Protein AF-A0A4R2TQC3-F1 (afdb_monomer_lite)

Radius of gyration: 22.36 Å; chains: 1; bounding box: 52×62×58 Å

Sequence (239 aa):
MKALDNHWSGFLLVSMWSDIYKSTFVGLLVIAYRNTHYKIRLHNNPMDVSLSGECADEIFGGYPWFQNEEYLMSYTFPWSQSTVERQSILSTQFNNIPILDYVTEKYEQTLREVPKLEGESFKQHRRREMFYLNMKWFMITLLNRKDRMSMANSLEVRVPFADHELVEYAWNIPWEMKYFNGQEKGIVRKALKDILPEEIIKRKKSPCPKTYNPIYTEGVQRWMREVLADKTSPIFRKG

InterPro domains:
  IPR001962 Asparagine synthase [PF00733] (44-234)
  IPR001962 Asparagine synthase [cd01991] (49-207)
  IPR014729 Rossmann-like alpha/beta/alpha sandwich fold [G3DSA:3.40.50.620] (22-236)
  IPR051786 Asparagine Synthetase/Amidase [PTHR43284] (39-236)

Secondary structure (DSSP, 8-state):
--------SSSHHHHTTTTS--S--TTHHHHS-------B--TT--SEEEE--TTHHHHHT-SGGGT-HHHHTSSS-TT---HHHHHHTS-GGGTTS-HHHHHHHHHHHHHHTSPPPTT--HHHHHHHHHHHHIIIIIIHHHHHHHHHHHHTTTEEEE-GGG-HHHHHHHHTS-HHHHTGGG-TTHHHHHHTTTTS-HHHHHPPP--S-----HHHHHHHHHHHHHHHH-TTSGGGS--

Organism: NCBI:txid1734049

pLDDT: mean 78.2, std 23.28, range [23.2, 98.0]

Foldseek 3Di:
DDDDDDDPDPPPVVVVPVPPDDDDDPPLQQQADDPPADQPPDPPDPFGEGEHNQLNCLLLVVDPLLPDPCNLPVLFLSVDPPQVVVLVPDDPVCVPPPSVVVRNVVLVVQLVPQDDDPPDDPSNSSSLSSSSCCVVPVSVVVVVVVVVVQVVVSHHYHYPSPDPVNSVVSSPDDSCCSCPPNAHNNVSLVVCVVPDDPCSSPDRYDPDDPPPPVVVVVVVVVVVVVLVVDCVRPVNDDD

Structure (mmCIF, N/CA/C/O backbone):
data_AF-A0A4R2TQC3-F1
#
_entry.id   AF-A0A4R2TQC3-F1
#
loop_
_atom_site.group_PDB
_atom_site.id
_atom_site.type_symbol
_atom_site.label_atom_id
_atom_site.label_alt_id
_atom_site.label_comp_id
_atom_site.label_asym_id
_atom_site.label_entity_id
_atom_site.label_seq_id
_atom_site.pdbx_PDB_ins_code
_atom_site.Cartn_x
_atom_site.Cartn_y
_atom_site.Cartn_z
_atom_site.occupancy
_atom_site.B_iso_or_equiv
_atom_site.auth_seq_id
_atom_site.auth_comp_id
_atom_site.auth_asym_id
_atom_site.auth_atom_id
_atom_site.pdbx_PDB_model_num
ATOM 1 N N . MET A 1 1 ? 8.821 -42.925 -40.784 1.00 31.31 1 MET A N 1
ATOM 2 C CA . MET A 1 1 ? 9.212 -43.406 -39.439 1.00 31.31 1 MET A CA 1
ATOM 3 C C . MET A 1 1 ? 9.211 -42.189 -38.520 1.00 31.31 1 MET A C 1
ATOM 5 O O . MET A 1 1 ? 9.732 -41.165 -38.931 1.00 31.31 1 MET A O 1
ATOM 9 N N . LYS A 1 2 ? 8.449 -42.252 -37.424 1.00 26.39 2 LYS A N 1
ATOM 10 C CA . LYS A 1 2 ? 7.763 -41.130 -36.747 1.00 26.39 2 LYS A CA 1
ATOM 11 C C . LYS A 1 2 ? 8.668 -40.025 -36.173 1.00 26.39 2 LYS A C 1
ATOM 13 O O . LYS A 1 2 ? 9.648 -40.325 -35.503 1.00 26.39 2 LYS A O 1
ATOM 18 N N . ALA A 1 3 ? 8.221 -38.779 -36.356 1.00 23.20 3 ALA A N 1
ATOM 19 C CA . ALA A 1 3 ? 8.524 -37.626 -35.514 1.00 23.20 3 ALA A CA 1
ATOM 20 C C . ALA A 1 3 ? 7.670 -37.678 -34.230 1.00 23.20 3 ALA A C 1
ATOM 22 O O . ALA A 1 3 ? 6.507 -38.089 -34.274 1.00 23.20 3 ALA A O 1
ATOM 23 N N . LEU A 1 4 ? 8.261 -37.292 -33.100 1.00 27.84 4 LEU A N 1
ATOM 24 C CA . LEU A 1 4 ? 7.607 -37.091 -31.808 1.00 27.84 4 LEU A CA 1
ATOM 25 C C . LEU A 1 4 ? 7.630 -35.588 -31.520 1.00 27.84 4 LEU A C 1
ATOM 27 O O . LEU A 1 4 ? 8.696 -35.042 -31.248 1.00 27.84 4 LEU A O 1
ATOM 31 N N . ASP A 1 5 ? 6.462 -34.950 -31.594 1.00 28.25 5 ASP A N 1
ATOM 32 C CA . ASP A 1 5 ? 6.266 -33.554 -31.208 1.00 28.25 5 ASP A CA 1
ATOM 33 C C . ASP A 1 5 ? 5.782 -33.440 -29.759 1.00 28.25 5 ASP A C 1
ATOM 35 O O . ASP A 1 5 ? 4.890 -34.154 -29.291 1.00 28.25 5 ASP A O 1
ATOM 39 N N . ASN A 1 6 ? 6.420 -32.504 -29.060 1.00 32.38 6 ASN A N 1
ATOM 40 C CA . ASN A 1 6 ? 6.237 -32.149 -27.663 1.00 32.38 6 ASN A CA 1
ATOM 41 C C . ASN A 1 6 ? 4.987 -31.279 -27.466 1.00 32.38 6 ASN A C 1
ATOM 43 O O . ASN A 1 6 ? 5.007 -30.092 -27.774 1.00 32.38 6 ASN A O 1
ATOM 47 N N . HIS A 1 7 ? 3.937 -31.834 -26.860 1.00 26.95 7 HIS A N 1
ATOM 48 C CA . HIS A 1 7 ? 2.779 -31.071 -26.371 1.00 26.95 7 HIS A CA 1
ATOM 49 C C . HIS A 1 7 ? 2.220 -31.648 -25.059 1.00 26.95 7 HIS A C 1
ATOM 51 O O . HIS A 1 7 ? 1.038 -31.938 -24.959 1.00 26.95 7 HIS A O 1
ATOM 57 N N . TRP A 1 8 ? 3.050 -31.822 -24.024 1.00 27.53 8 TRP A N 1
ATOM 58 C CA . TRP A 1 8 ? 2.564 -32.242 -22.699 1.00 27.53 8 TRP A CA 1
ATOM 59 C C . TRP A 1 8 ? 3.401 -31.636 -21.564 1.00 27.53 8 TRP A C 1
ATOM 61 O O . TRP A 1 8 ? 4.309 -32.270 -21.042 1.00 27.53 8 TRP A O 1
ATOM 71 N N . SER A 1 9 ? 3.093 -30.398 -21.165 1.00 27.45 9 SER A N 1
ATOM 72 C CA . SER A 1 9 ? 3.536 -29.857 -19.860 1.00 27.45 9 SER A CA 1
ATOM 73 C C . SER A 1 9 ? 2.687 -28.700 -19.303 1.00 27.45 9 SER A C 1
ATOM 75 O O . SER A 1 9 ? 2.806 -28.387 -18.123 1.00 27.45 9 SER A O 1
ATOM 77 N N . GLY A 1 10 ? 1.771 -28.104 -20.081 1.00 27.84 10 GLY A N 1
ATOM 78 C CA . GLY A 1 10 ? 0.916 -26.998 -19.609 1.00 27.84 10 GLY A CA 1
ATOM 79 C C . GLY A 1 10 ? -0.432 -27.397 -18.987 1.00 27.8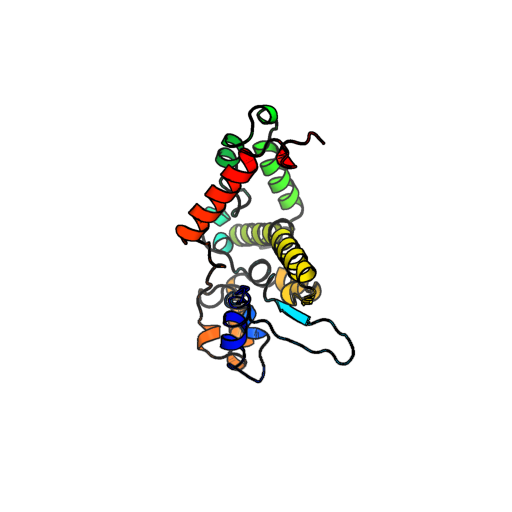4 10 GLY A C 1
ATOM 80 O O . GLY A 1 10 ? -0.999 -26.630 -18.217 1.00 27.84 10 GLY A O 1
ATOM 81 N N . PHE A 1 11 ? -0.957 -28.589 -19.289 1.00 25.78 11 PHE A N 1
ATOM 82 C CA . PHE A 1 11 ? -2.342 -28.953 -18.938 1.00 25.78 11 PHE A CA 1
ATOM 83 C C . PHE A 1 11 ? -2.497 -29.635 -17.564 1.00 25.78 11 PHE A C 1
ATOM 85 O O . PHE A 1 11 ? -3.548 -29.530 -16.938 1.00 25.78 11 PHE A O 1
ATOM 92 N N . LEU A 1 12 ? -1.440 -30.276 -17.051 1.00 23.86 12 LEU A N 1
ATOM 93 C CA . LEU A 1 12 ? -1.479 -31.052 -15.799 1.00 23.86 12 LEU A CA 1
ATOM 94 C C . LEU A 1 12 ? -1.463 -30.192 -14.521 1.00 23.86 12 LEU A C 1
ATOM 96 O O . LEU A 1 12 ? -1.932 -30.634 -13.477 1.00 23.86 12 LEU A O 1
ATOM 100 N N . LEU A 1 13 ? -0.984 -28.947 -14.597 1.00 27.27 13 LEU A N 1
ATOM 101 C CA . LEU A 1 13 ? -0.987 -28.015 -13.459 1.00 27.27 13 LEU A CA 1
ATOM 102 C C . LEU A 1 13 ? -2.335 -27.303 -13.267 1.00 27.27 13 LEU A C 1
ATOM 104 O O . LEU A 1 13 ? -2.636 -26.870 -12.157 1.00 27.27 13 LEU A O 1
ATOM 108 N N . VAL A 1 14 ? -3.158 -27.219 -14.317 1.00 27.80 14 VAL A N 1
ATOM 109 C CA . VAL A 1 14 ? -4.479 -26.570 -14.277 1.00 27.80 14 VAL A CA 1
ATOM 110 C C . VAL A 1 14 ? -5.572 -27.557 -13.851 1.00 27.80 14 VAL A C 1
ATOM 112 O O . VAL A 1 14 ? -6.489 -27.176 -13.127 1.00 27.80 14 VAL A O 1
ATOM 115 N N . SER A 1 15 ? -5.458 -28.841 -14.212 1.00 24.14 15 SER A N 1
ATOM 116 C CA . SER A 1 15 ? -6.456 -29.859 -13.851 1.00 24.14 15 SER A CA 1
ATOM 117 C C . SER A 1 15 ? -6.377 -30.316 -12.390 1.00 24.14 15 SER A C 1
ATOM 119 O O . SER A 1 15 ? -7.408 -30.630 -11.807 1.00 24.14 15 SER A O 1
ATOM 121 N N . MET A 1 16 ? -5.198 -30.287 -11.754 1.00 23.45 16 MET A N 1
ATOM 122 C CA . MET A 1 16 ? -5.037 -30.700 -10.346 1.00 23.45 16 MET A CA 1
ATOM 123 C C . MET A 1 16 ? -5.692 -29.757 -9.320 1.00 23.45 16 MET A C 1
ATOM 125 O O . MET A 1 16 ? -5.776 -30.099 -8.144 1.00 23.45 16 MET A O 1
ATOM 129 N N . TRP A 1 17 ? -6.159 -28.580 -9.743 1.00 26.47 17 TRP A N 1
ATOM 130 C CA . TRP A 1 17 ? -6.762 -27.574 -8.861 1.00 26.47 17 TRP A CA 1
ATOM 131 C C . TRP A 1 17 ? -8.282 -27.430 -9.024 1.00 26.47 17 TRP A C 1
ATOM 133 O O . TRP A 1 17 ? -8.903 -26.697 -8.259 1.00 26.47 17 TRP A O 1
ATOM 143 N N . SER A 1 18 ? -8.885 -28.133 -9.990 1.00 25.28 18 SER A N 1
ATOM 144 C CA . SER A 1 18 ? -10.314 -28.027 -10.323 1.00 25.28 18 SER A CA 1
ATOM 145 C C . SER A 1 18 ? -11.242 -28.798 -9.372 1.00 25.28 18 SER A C 1
ATOM 147 O O . SER A 1 18 ? -12.439 -28.519 -9.345 1.00 25.28 18 SER A O 1
ATOM 149 N N . ASP A 1 19 ? -10.721 -29.741 -8.583 1.00 23.52 19 ASP A N 1
ATOM 150 C CA . ASP A 1 19 ? -11.551 -30.665 -7.788 1.00 23.52 19 ASP A CA 1
ATOM 151 C C . ASP A 1 19 ? -11.797 -30.210 -6.340 1.00 23.52 19 ASP A C 1
ATOM 153 O O . ASP A 1 19 ? -12.357 -30.943 -5.525 1.00 23.52 19 ASP A O 1
ATOM 157 N N . ILE A 1 20 ? -11.412 -28.980 -5.998 1.00 29.91 20 ILE A N 1
ATOM 158 C CA . ILE A 1 20 ? -11.430 -28.487 -4.621 1.00 29.91 20 ILE A CA 1
ATOM 159 C C . ILE A 1 20 ? -12.348 -27.249 -4.520 1.00 29.91 20 ILE A C 1
ATOM 161 O O . ILE A 1 20 ? -11.934 -26.116 -4.741 1.00 29.91 20 ILE A O 1
ATOM 165 N N . TYR A 1 21 ? -13.598 -27.529 -4.131 1.00 30.11 21 TYR A N 1
ATOM 166 C CA . TYR A 1 21 ? -14.665 -26.646 -3.616 1.00 30.11 21 TYR A CA 1
ATOM 167 C C . TYR A 1 21 ? -15.652 -25.980 -4.592 1.00 30.11 21 TYR A C 1
ATOM 169 O O . TYR A 1 21 ? -15.431 -24.925 -5.182 1.00 30.11 21 TYR A O 1
ATOM 177 N N . LYS A 1 22 ? -16.854 -26.575 -4.610 1.00 27.22 22 LYS A N 1
ATOM 178 C CA . LYS A 1 22 ? -18.132 -25.912 -4.890 1.00 27.22 22 LYS A CA 1
ATOM 179 C C . LYS A 1 22 ? -18.561 -25.081 -3.666 1.00 27.22 22 LYS A C 1
ATOM 181 O O . LYS A 1 22 ? -18.444 -25.547 -2.537 1.00 27.22 22 LYS A O 1
ATOM 186 N N . SER A 1 23 ? -19.183 -23.934 -3.940 1.00 28.98 23 SER A N 1
ATOM 187 C CA . SER A 1 23 ? -19.950 -23.053 -3.037 1.00 28.98 23 SER A CA 1
ATOM 188 C C . SER A 1 23 ? -19.183 -22.049 -2.154 1.00 28.98 23 SER A C 1
ATOM 190 O O . SER A 1 23 ? -18.420 -22.414 -1.269 1.00 28.98 23 SER A O 1
ATOM 192 N N . THR A 1 24 ? -19.530 -20.775 -2.397 1.00 31.30 24 THR A N 1
ATOM 193 C CA . THR A 1 24 ? -19.415 -19.591 -1.525 1.00 31.30 24 THR A CA 1
ATOM 194 C C . THR A 1 24 ? -17.987 -19.087 -1.237 1.00 31.30 24 THR A C 1
ATOM 196 O O . THR A 1 24 ? -17.063 -19.870 -1.095 1.00 31.30 24 THR A O 1
ATOM 199 N N . PHE A 1 25 ? -17.835 -17.757 -1.118 1.00 36.44 25 PHE A N 1
ATOM 200 C CA . PHE A 1 25 ? -16.765 -17.011 -0.415 1.00 36.44 25 PHE A CA 1
ATOM 201 C C . PHE A 1 25 ? -15.844 -16.054 -1.191 1.00 36.44 25 PHE A C 1
ATOM 203 O O . PHE A 1 25 ? -14.684 -16.333 -1.487 1.00 36.44 25 PHE A O 1
ATOM 210 N N . VAL A 1 26 ? -16.312 -14.802 -1.264 1.00 34.81 26 VAL A N 1
ATOM 211 C CA . VAL A 1 26 ? -15.513 -13.572 -1.455 1.00 34.81 26 VAL A CA 1
ATOM 212 C C . VAL A 1 26 ? -14.447 -13.390 -0.354 1.00 34.81 26 VAL A C 1
ATOM 214 O O . VAL A 1 26 ? -13.427 -12.738 -0.560 1.00 34.81 26 VAL A O 1
ATOM 217 N N . GLY A 1 27 ? -14.632 -14.002 0.820 1.00 32.16 27 GLY A N 1
ATOM 218 C CA . GLY A 1 27 ? -13.800 -13.736 1.991 1.00 32.16 27 GLY A CA 1
ATOM 219 C C . GLY A 1 27 ? -12.387 -14.354 1.987 1.00 32.16 27 GLY A C 1
ATOM 220 O O . GLY A 1 27 ? -11.511 -13.860 2.698 1.00 32.16 27 GLY A O 1
ATOM 221 N N . LEU A 1 28 ? -12.114 -15.374 1.159 1.00 37.56 28 LEU A N 1
ATOM 222 C CA . LEU A 1 28 ? -10.799 -16.039 1.129 1.00 37.56 28 LEU A CA 1
ATOM 223 C C . LEU A 1 28 ? -9.673 -15.109 0.643 1.00 37.56 28 LEU A C 1
ATOM 225 O O . LEU A 1 28 ? -8.528 -15.223 1.076 1.00 37.56 28 LEU A O 1
ATOM 229 N N . LEU A 1 29 ? -10.009 -14.161 -0.235 1.00 44.75 29 LEU A N 1
ATOM 230 C CA . LEU A 1 29 ? -9.040 -13.260 -0.857 1.00 44.75 29 LEU A CA 1
ATOM 231 C C . LEU A 1 29 ? -8.566 -12.121 0.042 1.00 44.75 29 LEU A C 1
ATOM 233 O O . LEU A 1 29 ? -7.505 -11.547 -0.188 1.00 44.75 29 LEU A O 1
ATOM 237 N N . VAL A 1 30 ? -9.352 -11.795 1.060 1.00 46.25 30 VAL A N 1
ATOM 238 C CA . VAL A 1 30 ? -9.193 -10.573 1.850 1.00 46.25 30 VAL A CA 1
ATOM 239 C C . VAL A 1 30 ? -8.111 -10.723 2.907 1.00 46.25 30 VAL A C 1
ATOM 241 O O . VAL A 1 30 ? -7.418 -9.770 3.263 1.00 46.25 30 VAL A O 1
ATOM 244 N N . ILE A 1 31 ? -7.959 -11.936 3.432 1.00 48.34 31 ILE A N 1
ATOM 245 C CA . ILE A 1 31 ? -7.228 -12.159 4.676 1.00 48.34 31 ILE A CA 1
ATOM 246 C C . ILE A 1 31 ? -5.792 -12.600 4.402 1.00 48.34 31 ILE A C 1
ATOM 248 O O . ILE A 1 31 ? -4.867 -12.159 5.088 1.00 48.34 31 ILE A O 1
ATOM 252 N N . ALA A 1 32 ? -5.562 -13.356 3.331 1.00 44.09 32 ALA A N 1
ATOM 253 C CA . ALA A 1 32 ? -4.228 -13.782 2.960 1.00 44.09 32 ALA A CA 1
ATOM 254 C C . ALA A 1 32 ? -4.169 -14.129 1.474 1.00 44.09 32 ALA A C 1
ATOM 256 O O . ALA A 1 32 ? -4.806 -15.088 1.056 1.00 44.09 32 ALA A O 1
ATOM 257 N N . TYR A 1 33 ? -3.368 -13.378 0.714 1.00 41.56 33 TYR A N 1
ATOM 258 C CA . TYR A 1 33 ? -3.058 -13.611 -0.697 1.00 41.56 33 TYR A CA 1
ATOM 259 C C . TYR A 1 33 ? -2.940 -15.111 -1.029 1.00 41.56 33 TYR A C 1
ATOM 261 O O . TYR A 1 33 ? -1.904 -15.745 -0.826 1.00 41.56 33 TYR A O 1
ATOM 269 N N . ARG A 1 34 ? -4.019 -15.681 -1.559 1.00 39.50 34 ARG A N 1
ATOM 270 C CA . ARG A 1 34 ? -4.013 -16.864 -2.410 1.00 39.50 34 ARG A CA 1
ATOM 271 C C . ARG A 1 34 ? -4.915 -16.489 -3.575 1.00 39.50 34 ARG A C 1
ATOM 273 O O . ARG A 1 34 ? -6.082 -16.166 -3.356 1.00 39.50 34 ARG A O 1
ATOM 280 N N . ASN A 1 35 ? -4.353 -16.475 -4.783 1.00 35.84 35 ASN A N 1
ATOM 281 C CA . ASN A 1 35 ? -5.100 -16.241 -6.017 1.00 35.84 35 ASN A CA 1
ATOM 282 C C . ASN A 1 35 ? -6.090 -17.392 -6.210 1.00 35.84 35 ASN A C 1
ATOM 284 O O . ASN A 1 35 ? -5.792 -18.383 -6.873 1.00 35.84 35 ASN A O 1
ATOM 288 N N . THR A 1 36 ? -7.24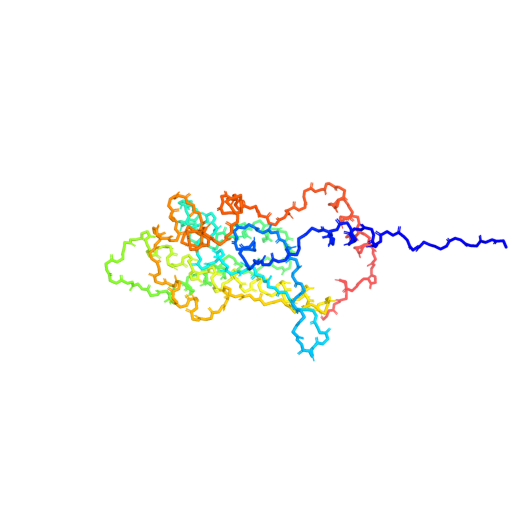9 -17.279 -5.577 1.00 36.44 36 THR A N 1
ATOM 289 C CA . THR A 1 36 ? -8.374 -18.174 -5.810 1.00 36.44 36 THR A CA 1
ATOM 290 C C . THR A 1 36 ? -9.109 -17.563 -6.988 1.00 36.44 36 THR A C 1
ATOM 292 O O . THR A 1 36 ? -9.722 -16.507 -6.859 1.00 36.44 36 THR A O 1
ATOM 295 N N . HIS A 1 37 ? -8.929 -18.152 -8.166 1.00 38.91 37 HIS A N 1
ATOM 296 C CA . HIS A 1 37 ? -9.638 -17.718 -9.359 1.00 38.91 37 HIS A CA 1
ATOM 297 C C . HIS A 1 37 ? -11.071 -18.216 -9.224 1.00 38.91 37 HIS A C 1
ATOM 299 O O . HIS A 1 37 ? -11.314 -19.422 -9.254 1.00 38.91 37 HIS A O 1
ATOM 305 N N . TYR A 1 38 ? -12.013 -17.300 -9.045 1.00 38.66 38 TYR A N 1
ATOM 306 C CA . TYR A 1 38 ? -13.425 -17.636 -9.135 1.00 38.66 38 TYR A CA 1
ATOM 307 C C . TYR A 1 38 ? -13.865 -17.375 -10.567 1.00 38.66 38 TYR A C 1
ATOM 309 O O . TYR A 1 38 ? -13.697 -16.266 -11.058 1.00 38.66 38 TYR A O 1
ATOM 317 N N . LYS A 1 39 ? -14.430 -18.382 -11.238 1.00 39.72 39 LYS A N 1
ATOM 318 C CA . LYS A 1 39 ? -15.191 -18.157 -12.469 1.00 39.72 39 LYS A CA 1
ATOM 319 C C . LYS A 1 39 ? -16.607 -17.767 -12.084 1.00 39.72 39 LYS A C 1
ATOM 321 O O . LYS A 1 39 ? -17.449 -18.634 -11.854 1.00 39.72 39 LYS A O 1
ATOM 326 N N . ILE A 1 40 ? -16.882 -16.471 -12.007 1.00 42.50 40 ILE A N 1
ATOM 327 C CA . ILE A 1 40 ? -18.261 -15.993 -12.001 1.00 42.50 40 ILE A CA 1
ATOM 328 C C . ILE A 1 40 ? -18.674 -15.880 -13.469 1.00 42.50 40 ILE A C 1
ATOM 330 O O . ILE A 1 40 ? -18.303 -14.935 -14.159 1.00 42.50 40 ILE A O 1
ATOM 334 N N . ARG A 1 41 ? -19.424 -16.870 -13.966 1.00 41.03 41 ARG A N 1
ATOM 335 C CA . ARG A 1 41 ? -20.112 -16.750 -15.257 1.00 41.03 41 ARG A CA 1
ATOM 336 C C . ARG A 1 41 ? -21.326 -15.851 -15.046 1.00 41.03 41 ARG A C 1
ATOM 338 O O . ARG A 1 41 ? -22.377 -16.318 -14.615 1.00 41.03 41 ARG A O 1
ATOM 345 N N . LEU A 1 42 ? -21.174 -14.557 -15.310 1.00 41.28 42 LEU A N 1
ATOM 346 C CA . LEU A 1 42 ? -22.329 -13.680 -15.464 1.00 41.28 42 LEU A CA 1
ATOM 347 C C . LEU A 1 42 ? -23.056 -14.110 -16.742 1.00 41.28 42 LEU A C 1
ATOM 349 O O . LEU A 1 42 ? -22.447 -14.222 -17.808 1.00 41.28 42 LEU A O 1
ATOM 353 N N . HIS A 1 43 ? -24.340 -14.441 -16.609 1.00 41.12 43 HIS A N 1
ATOM 354 C CA . HIS A 1 43 ? -25.169 -14.924 -17.708 1.00 41.12 43 HIS A CA 1
ATOM 355 C C . HIS A 1 43 ? -25.073 -13.926 -18.879 1.00 41.12 43 HIS A C 1
ATOM 357 O O . HIS A 1 43 ? -25.468 -12.773 -18.733 1.00 41.12 43 HIS A O 1
ATOM 363 N N . ASN A 1 44 ? -24.536 -14.388 -20.017 1.00 43.06 44 ASN A N 1
ATOM 364 C CA . ASN A 1 44 ? -24.438 -13.704 -21.320 1.00 43.06 44 ASN A CA 1
ATOM 365 C C . ASN A 1 44 ? -23.168 -12.886 -21.654 1.00 43.06 44 ASN A C 1
ATOM 367 O O . ASN A 1 44 ? -23.188 -12.196 -22.670 1.00 43.06 44 ASN A O 1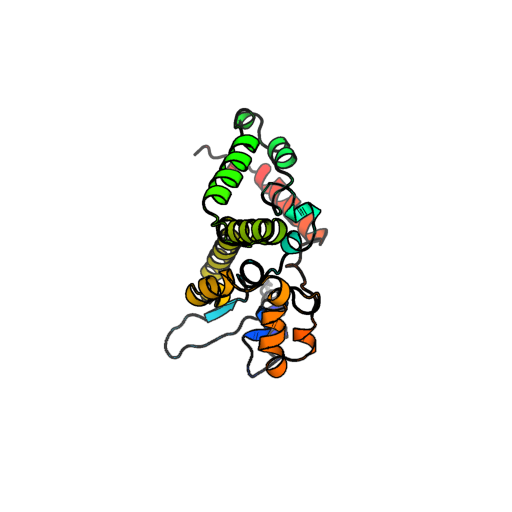
ATOM 371 N N . ASN A 1 45 ? -22.051 -12.998 -20.920 1.00 47.06 45 ASN A N 1
ATOM 372 C CA . ASN A 1 45 ? -20.774 -12.391 -21.348 1.00 47.06 45 ASN A CA 1
ATOM 373 C C . ASN A 1 45 ? -19.652 -13.452 -21.458 1.00 47.06 45 ASN A C 1
ATOM 375 O O . ASN A 1 45 ? -19.442 -14.190 -20.495 1.00 47.06 45 ASN A O 1
ATOM 379 N N . PRO A 1 46 ? -18.936 -13.591 -22.596 1.00 54.81 46 PRO A N 1
ATOM 380 C CA . PRO A 1 46 ? -17.925 -14.641 -22.786 1.00 54.81 46 PRO A CA 1
ATOM 381 C C . PRO A 1 46 ? -16.623 -14.465 -21.980 1.00 54.81 46 PRO A C 1
ATOM 383 O O . PRO A 1 46 ? -15.751 -15.326 -22.084 1.00 54.81 46 PRO A O 1
ATOM 386 N N . MET A 1 47 ? -16.467 -13.397 -21.190 1.00 59.12 47 MET A N 1
ATOM 387 C CA . MET A 1 47 ? -15.290 -13.201 -20.334 1.00 59.12 47 MET A CA 1
ATOM 388 C C . MET A 1 47 ? -15.439 -13.883 -18.971 1.00 59.12 47 MET A C 1
ATOM 390 O O . MET A 1 47 ? -16.468 -13.759 -18.304 1.00 59.12 47 MET A O 1
ATOM 394 N N . ASP A 1 48 ? -14.377 -14.559 -18.530 1.00 71.56 48 ASP A N 1
ATOM 395 C CA . ASP A 1 48 ? -14.265 -15.028 -17.153 1.00 71.56 48 ASP A CA 1
ATOM 396 C C . ASP A 1 48 ? -14.044 -13.814 -16.229 1.00 71.56 48 ASP A C 1
ATOM 398 O O . ASP A 1 48 ? -13.100 -13.042 -16.416 1.00 71.56 48 ASP A O 1
ATOM 402 N N . VAL A 1 49 ? -14.910 -13.649 -15.223 1.00 79.12 49 VAL A N 1
ATOM 403 C CA . VAL A 1 49 ? -14.796 -12.592 -14.204 1.00 79.12 49 VAL A CA 1
ATOM 404 C C . VAL A 1 49 ? -14.377 -13.206 -12.872 1.00 79.12 49 VAL A C 1
ATOM 406 O O . VAL A 1 49 ? -15.033 -14.131 -12.388 1.00 79.12 49 VAL A O 1
ATOM 409 N N . SER A 1 50 ? -13.327 -12.656 -12.257 1.00 80.94 50 SER A N 1
ATOM 410 C CA . SER A 1 50 ? -12.831 -13.021 -10.925 1.00 80.94 50 SER A CA 1
ATOM 411 C C . SER A 1 50 ? -12.828 -11.820 -9.976 1.00 80.94 50 SER A C 1
ATOM 413 O O . SER A 1 50 ? -12.692 -10.668 -10.388 1.00 80.94 50 SER A O 1
ATOM 415 N N . LEU A 1 51 ? -12.938 -12.087 -8.675 1.00 81.44 51 LEU A N 1
ATOM 416 C CA . LEU A 1 51 ? -12.794 -11.080 -7.621 1.00 81.44 51 LEU A CA 1
ATOM 417 C C . LEU A 1 51 ? -11.383 -11.138 -7.027 1.00 81.44 51 LEU A C 1
ATOM 419 O O . LEU A 1 51 ? -10.852 -12.226 -6.820 1.00 81.44 51 LEU A O 1
ATOM 423 N N . SER A 1 52 ? -10.797 -9.969 -6.758 1.00 81.94 52 SER A N 1
ATOM 424 C CA . SER A 1 52 ? -9.509 -9.766 -6.091 1.00 81.94 52 SER A CA 1
ATOM 425 C C . SER A 1 52 ? -9.687 -9.068 -4.733 1.00 81.94 52 SER A C 1
ATOM 427 O O . SER A 1 52 ? -10.489 -8.147 -4.607 1.00 81.94 52 SER A O 1
ATOM 429 N N . GLY A 1 53 ? -8.923 -9.489 -3.723 1.00 81.12 53 GLY A N 1
ATOM 430 C CA . GLY A 1 53 ? -8.849 -8.874 -2.392 1.00 81.12 53 GLY A CA 1
ATOM 431 C C . GLY A 1 53 ? -7.782 -7.784 -2.288 1.00 81.12 53 GLY A C 1
ATOM 432 O O . GLY A 1 53 ? -7.492 -7.322 -1.187 1.00 81.12 53 GLY A O 1
ATOM 433 N N . GLU A 1 54 ? -7.172 -7.397 -3.413 1.00 85.00 54 GLU A N 1
ATOM 434 C CA . GLU A 1 54 ? -6.331 -6.198 -3.496 1.00 85.00 54 GLU A CA 1
ATOM 435 C C . GLU A 1 54 ? -7.078 -4.963 -2.985 1.00 85.00 54 GLU A C 1
ATOM 437 O O . GLU A 1 54 ? -8.306 -4.940 -2.995 1.00 85.00 54 GLU A O 1
ATOM 442 N N . CYS A 1 55 ? -6.332 -3.946 -2.547 1.00 90.62 55 CYS A N 1
ATOM 443 C CA . CYS A 1 55 ? -6.821 -2.725 -1.894 1.00 90.62 55 CYS A CA 1
ATOM 444 C C . CYS A 1 55 ? -7.231 -2.906 -0.421 1.00 90.62 55 CYS A C 1
ATOM 446 O O . CYS A 1 55 ? -7.267 -1.925 0.322 1.00 90.62 55 CYS A O 1
ATOM 448 N N . ALA A 1 56 ? -7.471 -4.138 0.051 1.00 90.94 56 ALA A N 1
ATOM 449 C CA . ALA A 1 56 ? -7.831 -4.379 1.450 1.00 90.94 56 ALA A CA 1
ATOM 450 C C . ALA A 1 56 ? -6.705 -4.000 2.425 1.00 90.94 56 ALA A C 1
ATOM 452 O O . ALA A 1 56 ? -6.960 -3.432 3.486 1.00 90.94 56 ALA A O 1
ATOM 453 N N . ASP A 1 57 ? -5.452 -4.312 2.087 1.00 90.69 57 ASP A N 1
ATOM 454 C CA . ASP A 1 57 ? -4.316 -3.998 2.955 1.00 90.69 57 ASP A CA 1
ATOM 455 C C . ASP A 1 57 ? -4.063 -2.481 3.022 1.00 90.69 57 ASP A C 1
ATOM 457 O O . ASP A 1 57 ? -3.661 -1.962 4.064 1.00 90.69 57 ASP A O 1
ATOM 461 N N . GLU A 1 58 ? -4.330 -1.774 1.929 1.00 92.94 58 GLU A N 1
ATOM 462 C CA . GLU A 1 58 ? -4.140 -0.338 1.771 1.00 92.94 58 GLU A CA 1
ATOM 463 C C . GLU A 1 58 ? -5.129 0.451 2.623 1.00 92.94 58 GLU A C 1
ATOM 465 O O . GLU A 1 58 ? -4.712 1.410 3.262 1.00 92.94 58 GLU A O 1
ATOM 470 N N . ILE A 1 59 ? -6.404 0.044 2.685 1.00 94.94 59 ILE A N 1
ATOM 471 C CA . ILE A 1 59 ? -7.446 0.806 3.400 1.00 94.94 59 ILE A CA 1
ATOM 472 C C . ILE A 1 59 ? -7.700 0.312 4.834 1.00 94.94 59 ILE A C 1
ATOM 474 O O . ILE A 1 59 ? -8.099 1.100 5.699 1.00 94.94 59 ILE A O 1
ATOM 478 N N . PHE A 1 60 ? -7.398 -0.962 5.129 1.00 94.88 60 PHE A N 1
ATOM 479 C CA . PHE A 1 60 ? -7.584 -1.578 6.454 1.00 94.88 60 PHE A CA 1
ATOM 480 C C . PHE A 1 60 ? -6.283 -1.868 7.221 1.00 94.88 60 PHE A C 1
ATOM 482 O O . PHE A 1 60 ? -6.324 -2.490 8.282 1.00 94.88 60 PHE A O 1
ATOM 489 N N . GLY A 1 61 ? -5.129 -1.397 6.747 1.00 92.50 61 GLY A N 1
ATOM 490 C CA . GLY A 1 61 ? -3.896 -1.401 7.541 1.00 92.50 61 GLY A CA 1
ATOM 491 C C . GLY A 1 61 ? -3.175 -2.750 7.563 1.00 92.50 61 GLY A C 1
ATOM 492 O O . GLY A 1 61 ? -2.739 -3.216 8.613 1.00 92.50 61 GLY A O 1
ATOM 493 N N . GLY A 1 62 ? -3.066 -3.395 6.403 1.00 90.38 62 GLY A N 1
ATOM 494 C CA . GLY A 1 62 ? -2.502 -4.734 6.225 1.00 90.38 62 GLY A CA 1
ATOM 495 C C . GLY A 1 62 ? -0.976 -4.811 6.129 1.00 90.38 62 GLY A C 1
ATOM 496 O O . GLY A 1 62 ? -0.429 -5.904 5.960 1.00 90.38 62 GLY A O 1
ATOM 497 N N . TYR A 1 63 ? -0.268 -3.683 6.158 1.00 90.44 63 TYR A N 1
ATOM 498 C CA . TYR A 1 63 ? 1.182 -3.627 5.956 1.00 90.44 63 TYR A CA 1
ATOM 499 C C . TYR A 1 63 ? 1.969 -3.314 7.238 1.00 90.44 63 TYR A C 1
ATOM 501 O O . TYR A 1 63 ? 1.459 -2.614 8.115 1.00 90.44 63 TYR A O 1
ATOM 509 N N . PRO A 1 64 ? 3.239 -3.763 7.334 1.00 90.25 64 PRO A N 1
ATOM 510 C CA . PRO A 1 64 ? 4.072 -3.519 8.513 1.00 90.25 64 PRO A CA 1
ATOM 511 C C . PRO A 1 64 ? 4.238 -2.036 8.857 1.00 90.25 64 PRO A C 1
ATOM 513 O O . PRO A 1 64 ? 4.311 -1.695 10.033 1.00 90.25 64 PRO A O 1
ATOM 516 N N . TRP A 1 65 ? 4.239 -1.148 7.858 1.00 92.88 65 TRP A N 1
ATOM 517 C CA . TRP A 1 65 ? 4.450 0.291 8.045 1.00 92.88 65 TRP A CA 1
ATOM 518 C C . TRP A 1 65 ? 3.322 1.041 8.761 1.00 92.88 65 TRP A C 1
ATOM 520 O O . TRP A 1 65 ? 3.483 2.211 9.089 1.00 92.88 65 TRP A O 1
ATOM 530 N N . PHE A 1 66 ? 2.197 0.386 9.055 1.00 92.62 66 PHE A N 1
ATOM 531 C CA . PHE A 1 66 ? 1.158 0.960 9.918 1.00 92.62 66 PHE A CA 1
ATOM 532 C C . PHE A 1 66 ? 1.375 0.676 11.417 1.00 92.62 66 PHE A C 1
ATOM 534 O O . PHE A 1 66 ? 0.792 1.347 12.277 1.00 92.62 66 PHE A O 1
ATOM 541 N N . GLN A 1 67 ? 2.193 -0.334 11.731 1.00 90.50 67 GLN A N 1
ATOM 542 C CA . GLN A 1 67 ? 2.395 -0.860 13.085 1.00 90.50 67 GLN A CA 1
ATOM 543 C C . GLN A 1 67 ? 3.818 -0.643 13.587 1.00 90.50 67 GLN A C 1
ATOM 545 O O . GLN A 1 67 ? 4.009 -0.208 14.720 1.00 90.50 67 GLN A O 1
ATOM 550 N N . ASN A 1 68 ? 4.802 -0.966 12.752 1.00 92.19 68 ASN A N 1
ATOM 551 C CA . ASN A 1 68 ? 6.209 -0.813 13.069 1.00 92.19 68 ASN A CA 1
ATOM 552 C C . ASN A 1 68 ? 6.564 0.682 13.081 1.00 92.19 68 ASN A C 1
ATOM 554 O O . ASN A 1 68 ? 6.316 1.409 12.117 1.00 92.19 68 ASN A O 1
ATOM 558 N N . GLU A 1 69 ? 7.118 1.121 14.207 1.00 92.94 69 GLU A N 1
ATOM 559 C CA . GLU A 1 69 ? 7.376 2.529 14.499 1.00 92.94 69 GLU A CA 1
ATOM 560 C C . GLU A 1 69 ? 8.482 3.121 13.623 1.00 92.94 69 GLU A C 1
ATOM 562 O O . GLU A 1 69 ? 8.353 4.258 13.183 1.00 92.94 69 GLU A O 1
ATOM 567 N N . GLU A 1 70 ? 9.503 2.335 13.283 1.00 93.38 70 GLU A N 1
ATOM 568 C CA . GLU A 1 70 ? 10.581 2.742 12.376 1.00 93.38 70 GLU A CA 1
ATOM 569 C C . GLU A 1 70 ? 10.028 3.088 10.988 1.00 93.38 70 GLU A C 1
ATOM 571 O O . GLU A 1 70 ? 10.291 4.164 10.457 1.00 93.38 70 GLU A O 1
ATOM 576 N N . TYR A 1 71 ? 9.178 2.224 10.425 1.00 93.81 71 TYR A N 1
ATOM 577 C CA . TYR A 1 71 ? 8.540 2.487 9.134 1.00 93.81 71 TYR A CA 1
ATOM 578 C C . TYR A 1 71 ? 7.526 3.635 9.188 1.00 93.81 71 TYR A C 1
ATOM 580 O O . TYR A 1 71 ? 7.430 4.420 8.248 1.00 93.81 71 TYR A O 1
ATOM 588 N N . LEU A 1 72 ? 6.757 3.752 10.273 1.00 94.38 72 LEU A N 1
ATOM 589 C CA . LEU A 1 72 ? 5.776 4.830 10.430 1.00 94.38 72 LEU A CA 1
ATOM 590 C C . LEU A 1 72 ? 6.452 6.214 10.508 1.00 94.38 72 LEU A C 1
ATOM 592 O O . LEU A 1 72 ? 5.895 7.219 10.045 1.00 94.38 72 LEU A O 1
ATOM 596 N N . MET A 1 73 ? 7.666 6.244 11.061 1.00 94.81 73 MET A N 1
ATOM 597 C CA . MET A 1 73 ? 8.483 7.439 11.263 1.00 94.81 73 MET A CA 1
ATOM 598 C C . MET A 1 73 ? 9.626 7.571 10.246 1.00 94.81 73 MET A C 1
ATOM 600 O O . MET A 1 73 ? 10.533 8.363 10.465 1.00 94.81 73 MET A O 1
ATOM 604 N N . SER A 1 74 ? 9.601 6.847 9.119 1.00 91.56 74 SER A N 1
ATOM 605 C CA . SER A 1 74 ? 10.712 6.881 8.153 1.00 91.56 74 SER A CA 1
ATOM 606 C C . SER A 1 74 ? 10.759 8.140 7.277 1.00 91.56 74 SER A C 1
ATOM 608 O O . SER A 1 74 ? 11.668 8.267 6.466 1.00 91.56 74 SER A O 1
ATOM 610 N N . TYR A 1 75 ? 9.761 9.030 7.378 1.00 92.31 75 TYR A N 1
ATOM 611 C CA . TYR A 1 75 ? 9.619 10.269 6.591 1.00 92.31 75 TYR A CA 1
ATOM 612 C C . TYR A 1 75 ? 9.913 10.116 5.085 1.00 92.31 75 TYR A C 1
ATOM 614 O O . TYR A 1 75 ? 10.500 10.980 4.445 1.00 92.31 75 TYR A O 1
ATOM 622 N N . THR A 1 76 ? 9.498 8.985 4.517 1.00 93.56 76 THR A N 1
ATOM 623 C CA . THR A 1 76 ? 9.647 8.644 3.100 1.00 93.56 76 THR A CA 1
ATOM 624 C C . THR A 1 76 ? 8.604 7.589 2.726 1.00 93.56 76 THR A C 1
ATOM 626 O O . THR A 1 76 ? 7.824 7.152 3.576 1.00 93.56 76 THR A O 1
ATOM 629 N N . PHE A 1 77 ? 8.589 7.134 1.475 1.00 94.69 77 PHE A N 1
ATOM 630 C CA . PHE A 1 77 ? 7.761 6.006 1.052 1.00 94.69 77 PHE A CA 1
ATOM 631 C C . PHE A 1 77 ? 8.291 4.695 1.663 1.00 94.69 77 PHE A C 1
ATOM 633 O O . PHE A 1 77 ? 9.358 4.221 1.258 1.00 94.69 77 PHE A O 1
ATOM 640 N N . PRO A 1 78 ? 7.572 4.044 2.598 1.00 91.56 78 PRO A N 1
ATOM 641 C CA . PRO A 1 78 ? 8.129 2.935 3.383 1.00 91.56 78 PRO A CA 1
ATOM 642 C C . PRO A 1 78 ? 8.387 1.665 2.561 1.00 91.56 78 PRO A C 1
ATOM 644 O O . PRO A 1 78 ? 9.203 0.832 2.944 1.00 91.56 78 PRO A O 1
ATOM 647 N N . TRP A 1 79 ? 7.737 1.507 1.405 1.00 89.25 79 TRP A N 1
ATOM 648 C CA . TRP A 1 79 ? 8.010 0.417 0.458 1.00 89.25 79 TRP A CA 1
ATOM 649 C C . TRP A 1 79 ? 9.199 0.702 -0.477 1.00 89.25 79 TRP A C 1
ATOM 651 O O . TRP A 1 79 ? 9.561 -0.152 -1.288 1.00 89.25 79 TRP A O 1
ATOM 661 N N . SER A 1 80 ? 9.812 1.888 -0.401 1.00 88.81 80 SER A N 1
ATOM 662 C CA . SER A 1 80 ? 10.892 2.316 -1.293 1.00 88.81 80 SER A CA 1
ATOM 663 C C . SER A 1 80 ? 11.999 3.085 -0.563 1.00 88.81 80 SER A C 1
ATOM 665 O O . SER A 1 80 ? 12.383 4.173 -0.978 1.00 88.81 80 SER A O 1
ATOM 667 N N . GLN A 1 81 ? 12.559 2.491 0.489 1.00 85.75 81 GLN A N 1
ATOM 668 C CA . GLN A 1 81 ? 13.624 3.127 1.278 1.00 85.75 81 GLN A CA 1
ATOM 669 C C . GLN A 1 81 ? 15.000 3.124 0.587 1.00 85.75 81 GLN A C 1
ATOM 671 O O . GLN A 1 81 ? 15.797 4.027 0.805 1.00 85.75 81 GLN A O 1
ATOM 676 N N . SER A 1 82 ? 15.269 2.159 -0.296 1.00 87.12 82 SER A N 1
ATOM 677 C CA . SER A 1 82 ? 16.575 1.998 -0.958 1.00 87.12 82 SER A CA 1
ATOM 678 C C . SER A 1 82 ? 16.742 2.868 -2.212 1.00 87.12 82 SER A C 1
ATOM 680 O O . SER A 1 82 ? 17.017 2.372 -3.306 1.00 87.12 82 SER A O 1
ATOM 682 N N . THR A 1 83 ? 16.435 4.162 -2.125 1.00 84.94 83 THR A N 1
ATOM 683 C CA . THR A 1 83 ? 16.511 5.070 -3.287 1.00 84.94 83 THR A CA 1
ATOM 684 C C . THR A 1 83 ? 17.960 5.311 -3.714 1.00 84.94 83 THR A C 1
ATOM 686 O O . THR A 1 83 ? 18.245 5.316 -4.910 1.00 84.94 83 THR A O 1
ATOM 689 N N . VAL A 1 84 ? 18.882 5.419 -2.754 1.00 85.12 84 VAL A N 1
ATOM 690 C CA . VAL A 1 84 ? 20.313 5.652 -3.008 1.00 85.12 84 VAL A CA 1
ATOM 691 C C . VAL A 1 84 ? 20.948 4.460 -3.727 1.00 85.12 84 VAL A C 1
ATOM 693 O O . VAL A 1 84 ? 21.630 4.627 -4.736 1.00 85.12 84 VAL A O 1
ATOM 696 N N . GLU A 1 85 ? 20.664 3.237 -3.281 1.00 87.12 85 GLU A N 1
ATOM 697 C CA . GLU A 1 85 ? 21.163 2.011 -3.912 1.00 87.12 85 GLU A CA 1
ATOM 698 C C . GLU A 1 85 ? 20.574 1.811 -5.310 1.00 87.12 85 GLU A C 1
ATOM 700 O O . GLU A 1 85 ? 21.233 1.279 -6.198 1.00 87.12 85 GLU A O 1
ATOM 705 N N . ARG A 1 86 ? 19.332 2.250 -5.545 1.00 86.81 86 ARG A N 1
ATOM 706 C CA . ARG A 1 86 ? 18.756 2.223 -6.896 1.00 86.81 86 ARG A CA 1
ATOM 707 C C . ARG A 1 86 ? 19.404 3.246 -7.815 1.00 86.81 86 ARG A C 1
ATOM 709 O O . ARG A 1 86 ? 19.528 2.967 -9.000 1.00 86.81 86 ARG A O 1
ATOM 716 N N . GLN A 1 87 ? 19.819 4.398 -7.298 1.00 85.69 87 GLN A N 1
ATOM 717 C CA . GLN A 1 87 ? 20.539 5.392 -8.087 1.00 85.69 87 GLN A CA 1
ATOM 718 C C . GLN A 1 87 ? 21.936 4.895 -8.478 1.00 85.69 87 GLN A C 1
ATOM 720 O O . GLN A 1 87 ? 22.360 5.130 -9.605 1.00 85.69 87 GLN A O 1
ATOM 725 N N . SER A 1 88 ? 22.621 4.152 -7.602 1.00 86.69 88 SER A N 1
ATOM 726 C CA . SER A 1 88 ? 23.984 3.668 -7.872 1.00 86.69 88 SER A CA 1
ATOM 727 C C . SER A 1 88 ? 24.078 2.633 -8.999 1.00 86.69 88 SER A C 1
ATOM 729 O O . SER A 1 88 ? 25.144 2.475 -9.589 1.00 86.69 88 SER A O 1
ATOM 731 N N . ILE A 1 89 ? 22.975 1.951 -9.326 1.00 88.12 89 ILE A N 1
ATOM 732 C CA . ILE A 1 89 ? 22.908 0.991 -10.440 1.00 88.12 89 ILE A CA 1
ATOM 733 C C . ILE A 1 89 ? 22.461 1.624 -11.766 1.00 88.12 89 ILE A C 1
ATOM 735 O O . ILE A 1 89 ? 22.411 0.932 -12.785 1.00 88.12 89 ILE A O 1
ATOM 739 N N . LEU A 1 90 ? 22.098 2.912 -11.776 1.00 86.06 90 LEU A N 1
ATOM 740 C CA . LEU A 1 90 ? 21.749 3.612 -13.010 1.00 86.06 90 LEU A CA 1
ATOM 741 C C . LEU A 1 90 ? 23.003 3.892 -13.842 1.00 86.06 90 LEU A C 1
ATOM 743 O O . LEU A 1 90 ? 24.109 4.038 -13.327 1.00 86.06 90 LEU A O 1
ATOM 747 N N . SER A 1 91 ? 22.820 3.984 -15.161 1.00 85.94 91 SER A N 1
ATOM 748 C CA . SER A 1 91 ? 23.897 4.412 -16.055 1.00 85.94 91 SER A CA 1
ATOM 749 C C . SER A 1 91 ? 24.383 5.808 -15.665 1.00 85.94 91 SER A C 1
ATOM 751 O O . SER A 1 91 ? 23.571 6.680 -15.351 1.00 85.94 91 SER A O 1
ATOM 753 N N . THR A 1 92 ? 25.693 6.041 -15.760 1.00 86.88 92 THR A N 1
ATOM 754 C CA . THR A 1 92 ? 26.336 7.309 -15.379 1.00 86.88 92 THR A CA 1
ATOM 755 C C . THR A 1 92 ? 25.769 8.522 -16.116 1.00 86.88 92 THR A C 1
ATOM 757 O O . THR A 1 92 ? 25.803 9.633 -15.593 1.00 86.88 92 THR A O 1
ATOM 760 N N . GLN A 1 93 ? 25.169 8.315 -17.293 1.00 86.94 93 GLN A N 1
ATOM 761 C CA . GLN A 1 93 ? 24.449 9.349 -18.043 1.00 86.94 93 GLN A CA 1
ATOM 762 C C . GLN A 1 93 ? 23.257 9.955 -17.275 1.00 86.94 93 GLN A C 1
ATOM 764 O O . GLN A 1 93 ? 22.807 11.047 -17.608 1.00 86.94 93 GLN A O 1
ATOM 769 N N . PHE A 1 94 ? 22.748 9.264 -16.250 1.00 84.88 94 PHE A N 1
ATOM 770 C CA . PHE A 1 94 ? 21.635 9.703 -15.408 1.00 84.88 94 PHE A CA 1
ATOM 771 C C . PHE A 1 94 ? 22.078 10.224 -14.034 1.00 84.88 94 PHE A C 1
ATOM 773 O O . PHE A 1 94 ? 21.227 10.573 -13.219 1.00 84.88 94 PHE A O 1
ATOM 780 N N . ASN A 1 95 ? 23.387 10.330 -13.769 1.00 81.56 95 ASN A N 1
ATOM 781 C CA . ASN A 1 95 ? 23.904 10.760 -12.463 1.00 81.56 95 ASN A CA 1
ATOM 782 C C . ASN A 1 95 ? 23.464 12.175 -12.065 1.00 81.56 95 ASN A C 1
ATOM 784 O O . ASN A 1 95 ? 23.364 12.468 -10.879 1.00 81.56 95 ASN A O 1
ATOM 788 N N . ASN A 1 96 ? 23.175 13.035 -13.043 1.00 85.50 96 ASN A N 1
ATOM 789 C CA . ASN A 1 96 ? 22.778 14.422 -12.799 1.00 85.50 96 ASN A CA 1
ATOM 790 C C . ASN A 1 96 ? 21.284 14.583 -12.472 1.00 85.50 96 ASN A C 1
ATOM 792 O O . ASN A 1 96 ? 20.830 15.705 -12.260 1.00 85.50 96 ASN A O 1
ATOM 796 N N . ILE A 1 97 ? 20.500 13.500 -12.469 1.00 87.69 97 ILE A N 1
ATOM 797 C CA . ILE A 1 97 ? 19.077 13.567 -12.130 1.00 87.69 97 ILE A CA 1
ATOM 798 C C . ILE A 1 97 ? 18.941 13.571 -10.598 1.00 87.69 97 ILE A C 1
ATOM 800 O O . ILE A 1 97 ? 19.383 12.612 -9.956 1.00 87.69 97 ILE A O 1
ATOM 804 N N . PRO A 1 98 ? 18.303 14.592 -9.993 1.00 90.25 98 PRO A N 1
ATOM 805 C CA . PRO A 1 98 ? 18.147 14.700 -8.544 1.00 90.25 98 PRO A CA 1
ATOM 806 C C . PRO A 1 98 ? 17.011 13.788 -8.044 1.00 90.25 98 PRO A C 1
ATOM 808 O O . PRO A 1 98 ? 15.949 14.236 -7.618 1.00 90.25 98 PRO A O 1
ATOM 811 N N . ILE A 1 99 ? 17.210 12.469 -8.138 1.00 90.00 99 ILE A N 1
ATOM 812 C CA . ILE A 1 99 ? 16.183 11.459 -7.829 1.00 90.00 99 ILE A CA 1
ATOM 813 C C . ILE A 1 99 ? 15.727 11.560 -6.371 1.00 90.00 99 ILE A C 1
ATOM 815 O O . ILE A 1 99 ? 14.532 11.460 -6.097 1.00 90.00 99 ILE A O 1
ATOM 819 N N . LEU A 1 100 ? 16.661 11.751 -5.437 1.00 89.62 100 LEU A N 1
ATOM 820 C CA . LEU A 1 100 ? 16.332 11.830 -4.016 1.00 89.62 100 LEU A CA 1
ATOM 821 C C . LEU A 1 100 ? 15.501 13.076 -3.690 1.00 89.62 100 LEU A C 1
ATOM 823 O O . LEU A 1 100 ? 14.511 12.968 -2.962 1.00 89.62 100 LEU A O 1
ATOM 827 N N . ASP A 1 101 ? 15.857 14.221 -4.274 1.00 92.81 101 ASP A N 1
ATOM 828 C CA . ASP A 1 101 ? 15.106 15.466 -4.100 1.00 92.81 101 ASP A CA 1
ATOM 829 C C . ASP A 1 101 ? 13.700 15.311 -4.673 1.00 92.81 101 ASP A C 1
ATOM 831 O O . ASP A 1 101 ? 12.726 15.630 -4.000 1.00 92.81 101 ASP A O 1
ATOM 835 N N . TYR A 1 102 ? 13.572 14.707 -5.859 1.00 93.38 102 TYR A N 1
ATOM 836 C CA . TYR A 1 102 ? 12.274 14.422 -6.467 1.00 93.38 102 TYR A CA 1
ATOM 837 C C . TYR A 1 102 ? 11.398 13.515 -5.588 1.00 93.38 102 TYR A C 1
ATOM 839 O O . TYR A 1 102 ? 10.211 13.781 -5.395 1.00 93.38 102 TYR A O 1
ATOM 847 N N . VAL A 1 103 ? 11.963 12.435 -5.035 1.00 93.19 103 VAL A N 1
ATOM 848 C CA . VAL A 1 103 ? 11.227 11.523 -4.143 1.00 93.19 103 VAL A CA 1
ATOM 849 C C . VAL A 1 103 ? 10.773 12.254 -2.878 1.00 93.19 103 VAL A C 1
ATOM 851 O O . VAL A 1 103 ? 9.618 12.103 -2.474 1.00 93.19 103 VAL A O 1
ATOM 854 N N . THR A 1 104 ? 11.650 13.062 -2.284 1.00 94.44 104 THR A N 1
ATOM 855 C CA . THR A 1 104 ? 11.348 13.866 -1.091 1.00 94.44 104 THR A CA 1
ATOM 856 C C . THR A 1 104 ? 10.258 14.893 -1.381 1.00 94.44 104 THR A C 1
ATOM 858 O O . THR A 1 104 ? 9.258 14.951 -0.670 1.00 94.44 104 THR A O 1
ATOM 861 N N . GLU A 1 105 ? 10.379 15.631 -2.483 1.00 96.81 105 GLU A N 1
ATOM 862 C CA . GLU A 1 105 ? 9.401 16.626 -2.913 1.00 96.81 105 GLU A CA 1
ATOM 863 C C . GLU A 1 105 ? 8.017 15.995 -3.111 1.00 96.81 105 GLU A C 1
ATOM 865 O O . GLU A 1 105 ? 7.018 16.519 -2.616 1.00 96.81 105 GLU A O 1
ATOM 870 N N . LYS A 1 106 ? 7.937 14.842 -3.793 1.00 96.88 106 LYS A N 1
ATOM 871 C CA . LYS A 1 106 ? 6.662 14.143 -4.013 1.00 96.88 106 LYS A CA 1
ATOM 872 C C . LYS A 1 106 ? 6.060 13.608 -2.726 1.00 96.88 106 LYS A C 1
ATOM 874 O O . LYS A 1 106 ? 4.839 13.675 -2.564 1.00 96.88 106 LYS A O 1
ATOM 879 N N . TYR A 1 107 ? 6.891 13.103 -1.820 1.00 96.88 107 TYR A N 1
ATOM 880 C CA . TYR A 1 107 ? 6.454 12.695 -0.492 1.00 96.88 107 TYR A CA 1
ATOM 881 C C . TYR A 1 107 ? 5.825 13.881 0.254 1.00 96.88 107 TYR A C 1
ATOM 883 O O . TYR A 1 107 ? 4.659 13.809 0.635 1.00 96.88 107 TYR A O 1
ATOM 891 N N . GLU A 1 108 ? 6.536 15.004 0.369 1.00 97.56 108 GLU A N 1
ATOM 892 C CA . GLU A 1 108 ? 6.050 16.198 1.070 1.00 97.56 108 GLU A CA 1
ATOM 893 C C . GLU A 1 108 ? 4.806 16.816 0.427 1.00 97.56 108 GLU A C 1
ATOM 895 O O . GLU A 1 108 ? 3.866 17.177 1.132 1.00 97.56 108 GLU A O 1
ATOM 900 N N . GLN A 1 109 ? 4.773 16.930 -0.906 1.00 98.00 109 GLN A N 1
ATOM 901 C CA . GLN A 1 109 ? 3.598 17.413 -1.639 1.00 98.00 109 GLN A CA 1
ATOM 902 C C . GLN A 1 109 ? 2.367 16.569 -1.313 1.00 98.00 109 GLN A C 1
ATOM 904 O O . GLN A 1 109 ? 1.319 17.123 -0.997 1.00 98.00 109 GLN A O 1
ATOM 909 N N . THR A 1 110 ? 2.523 15.244 -1.308 1.00 97.88 110 THR A N 1
ATOM 910 C CA . THR A 1 110 ? 1.429 14.320 -0.993 1.00 97.88 110 THR A CA 1
ATOM 911 C C . THR A 1 110 ? 0.944 14.492 0.447 1.00 97.88 110 THR A C 1
ATOM 913 O O . THR A 1 110 ? -0.254 14.418 0.702 1.00 97.88 110 THR A O 1
ATOM 916 N N . LEU A 1 111 ? 1.847 14.744 1.401 1.00 97.62 111 LEU A N 1
ATOM 917 C CA . LEU A 1 111 ? 1.465 14.959 2.799 1.00 97.62 111 LEU A CA 1
ATOM 918 C C . LEU A 1 111 ? 0.663 16.245 3.016 1.00 97.62 111 LEU A C 1
ATOM 920 O O . LEU A 1 111 ? -0.210 16.273 3.878 1.00 97.62 111 LEU A O 1
ATOM 924 N N . ARG A 1 112 ? 0.899 17.291 2.214 1.00 97.56 112 ARG A N 1
ATOM 925 C CA . ARG A 1 112 ? 0.120 18.541 2.287 1.00 97.56 112 ARG A CA 1
ATOM 926 C C . ARG A 1 112 ? -1.355 18.345 1.919 1.00 97.56 112 ARG A C 1
ATOM 928 O O . ARG A 1 112 ? -2.182 19.150 2.331 1.00 97.56 112 ARG A O 1
ATOM 935 N N . GLU A 1 113 ? -1.688 17.289 1.174 1.00 97.75 113 GLU A N 1
ATOM 936 C CA . GLU A 1 113 ? -3.072 16.925 0.832 1.00 97.75 113 GLU A CA 1
ATOM 937 C C . GLU A 1 113 ? -3.802 16.220 1.997 1.00 97.75 113 GLU A C 1
ATOM 939 O O . GLU A 1 113 ? -5.015 16.016 1.930 1.00 97.75 113 GLU A O 1
ATOM 944 N N . VAL A 1 114 ? -3.098 15.834 3.070 1.00 97.06 114 VAL A N 1
ATOM 945 C CA . VAL A 1 114 ? -3.675 15.054 4.172 1.00 97.06 114 VAL A CA 1
ATOM 946 C C . VAL A 1 114 ? -4.347 15.982 5.190 1.00 97.06 114 VAL A C 1
ATOM 948 O O . VAL A 1 114 ? -3.669 16.789 5.829 1.00 97.06 114 VAL A O 1
ATOM 951 N N . PRO A 1 115 ? -5.668 15.860 5.420 1.00 94.44 115 PRO A N 1
ATOM 952 C CA . PRO A 1 115 ? -6.348 16.673 6.417 1.00 94.44 115 PRO A CA 1
ATOM 953 C C . PRO A 1 115 ? -5.890 16.300 7.829 1.00 94.44 115 PRO A C 1
ATOM 955 O O . PRO A 1 115 ? -5.745 15.122 8.166 1.00 94.44 115 PRO A O 1
ATOM 958 N N . LYS A 1 116 ? -5.725 17.313 8.679 1.00 91.56 116 LYS A N 1
ATOM 959 C CA . LYS A 1 116 ? -5.510 17.142 10.116 1.00 91.56 116 LYS A CA 1
ATOM 960 C C . LYS A 1 116 ? -6.841 17.289 10.843 1.00 91.56 116 LYS A C 1
ATOM 962 O O . LYS A 1 116 ? -7.510 18.306 10.681 1.00 91.56 116 LYS A O 1
ATOM 967 N N . LEU A 1 117 ? -7.221 16.282 11.627 1.00 91.94 117 LEU A N 1
ATOM 968 C CA . LEU A 1 117 ? -8.470 16.317 12.387 1.00 91.94 117 LEU A CA 1
ATOM 969 C C . LEU A 1 117 ? -8.264 16.952 13.767 1.00 91.94 117 LEU A C 1
ATOM 971 O O . LEU A 1 117 ? -7.198 16.832 14.376 1.00 91.94 117 LEU A O 1
ATOM 975 N N . GLU A 1 118 ? -9.301 17.618 14.269 1.00 92.62 118 GLU A N 1
ATOM 976 C CA . GLU A 1 118 ? -9.314 18.152 15.630 1.00 92.62 118 GLU A CA 1
ATOM 977 C C . GLU A 1 118 ? -9.246 17.009 16.656 1.00 92.62 118 GLU A C 1
ATOM 979 O O . GLU A 1 118 ? -9.887 15.971 16.496 1.00 92.62 118 GLU A O 1
ATOM 984 N N . GLY A 1 119 ? -8.423 17.172 17.697 1.00 90.62 119 GLY A N 1
ATOM 985 C CA . GLY A 1 119 ? -8.226 16.153 18.735 1.00 90.62 119 GLY A CA 1
ATOM 986 C C . GLY A 1 119 ? -7.396 14.930 18.314 1.00 90.62 119 GLY A C 1
ATOM 987 O O . GLY A 1 119 ? -7.169 14.043 19.137 1.00 90.62 119 GLY A O 1
ATOM 988 N N . GLU A 1 120 ? -6.909 14.865 17.070 1.00 92.81 120 GLU A N 1
ATOM 989 C CA . GLU A 1 120 ? -6.088 13.751 16.586 1.00 92.81 120 GLU A CA 1
ATOM 990 C C . GLU A 1 120 ? -4.678 13.786 17.202 1.00 92.81 120 GLU A C 1
ATOM 992 O O . GLU A 1 120 ? -3.953 14.781 17.112 1.00 92.81 120 GLU A O 1
ATOM 997 N N . SER A 1 121 ? -4.257 12.679 17.821 1.00 94.62 121 SER A N 1
ATOM 998 C CA . SER A 1 121 ? -2.888 12.538 18.329 1.00 94.62 121 SER A CA 1
ATOM 999 C C . SER A 1 121 ? -1.866 12.507 17.190 1.00 94.62 121 SER A C 1
ATOM 1001 O O . SER A 1 121 ? -2.167 12.095 16.068 1.00 94.62 121 SER A O 1
ATOM 1003 N N . PHE A 1 122 ? -0.606 12.835 17.493 1.00 94.56 122 PHE A N 1
ATOM 1004 C CA . PHE A 1 122 ? 0.486 12.769 16.514 1.00 94.56 122 PHE A CA 1
ATOM 1005 C C . PHE A 1 122 ? 0.561 11.408 15.803 1.00 94.56 122 PHE A C 1
ATOM 1007 O O . PHE A 1 122 ? 0.662 11.342 14.582 1.00 94.56 122 PHE A O 1
ATOM 1014 N N . LYS A 1 123 ? 0.449 10.303 16.552 1.00 94.12 123 LYS A N 1
ATOM 1015 C CA . LYS A 1 123 ? 0.535 8.946 15.991 1.00 94.12 123 LYS A CA 1
ATOM 1016 C C . LYS A 1 123 ? -0.662 8.599 15.101 1.00 94.12 123 LYS A C 1
ATOM 1018 O O . LYS A 1 123 ? -0.489 7.891 14.111 1.00 94.12 123 LYS A O 1
ATOM 1023 N N . GLN A 1 124 ? -1.862 9.081 15.430 1.00 94.25 124 GLN A N 1
ATOM 1024 C CA . GLN A 1 124 ? -3.040 8.917 14.571 1.00 94.25 124 GLN A CA 1
ATOM 1025 C C . GLN A 1 124 ? -2.874 9.701 13.266 1.00 94.25 124 GLN A C 1
ATOM 1027 O O . GLN A 1 124 ? -3.061 9.124 12.196 1.00 94.25 124 GLN A O 1
ATOM 1032 N N . HIS A 1 125 ? -2.400 10.946 13.348 1.00 95.62 125 HIS A N 1
ATOM 1033 C CA . HIS A 1 125 ? -2.118 11.765 12.172 1.00 95.62 125 HIS A CA 1
ATOM 1034 C C . HIS A 1 125 ? -1.055 11.127 11.265 1.00 95.62 125 HIS A C 1
ATOM 1036 O O . HIS A 1 125 ? -1.298 10.919 10.077 1.00 95.62 125 HIS A O 1
ATOM 1042 N N . ARG A 1 126 ? 0.063 10.661 11.843 1.00 96.12 126 ARG A N 1
ATOM 1043 C CA . ARG A 1 126 ? 1.103 9.914 11.113 1.00 96.12 126 ARG A CA 1
ATOM 1044 C C . ARG A 1 126 ? 0.557 8.685 10.389 1.00 96.12 126 ARG A C 1
ATOM 1046 O O . ARG A 1 126 ? 0.975 8.375 9.274 1.00 96.12 126 ARG A O 1
ATOM 1053 N N . ARG A 1 127 ? -0.393 7.964 10.993 1.00 95.38 127 ARG A N 1
ATOM 1054 C CA . ARG A 1 127 ? -1.055 6.829 10.331 1.00 95.38 127 ARG A CA 1
ATOM 1055 C C . ARG A 1 127 ? -1.987 7.274 9.212 1.00 95.38 127 ARG A C 1
ATOM 1057 O O . ARG A 1 127 ? -2.033 6.592 8.194 1.00 95.38 127 ARG A O 1
ATOM 1064 N N . ARG A 1 128 ? -2.708 8.384 9.370 1.00 95.94 128 ARG A N 1
ATOM 1065 C CA . ARG A 1 128 ? -3.555 8.956 8.313 1.00 95.94 128 ARG A CA 1
ATOM 1066 C C . ARG A 1 128 ? -2.730 9.333 7.089 1.00 95.94 128 ARG A C 1
ATOM 1068 O O . ARG A 1 128 ? -3.081 8.949 5.977 1.00 95.94 128 ARG A O 1
ATOM 1075 N N . GLU A 1 129 ? -1.595 9.986 7.310 1.00 97.00 129 GLU A N 1
ATOM 1076 C CA . GLU A 1 129 ? -0.611 10.278 6.268 1.00 97.00 129 GLU A CA 1
ATOM 1077 C C . GLU A 1 129 ? -0.139 8.994 5.576 1.00 97.00 129 GLU A C 1
ATOM 1079 O O . GLU A 1 129 ? -0.130 8.905 4.349 1.00 97.00 129 GLU A O 1
ATOM 1084 N N . MET A 1 130 ? 0.156 7.949 6.355 1.00 96.62 130 MET A N 1
ATOM 1085 C CA . MET A 1 130 ? 0.538 6.647 5.814 1.00 96.62 130 MET A CA 1
ATOM 1086 C C . MET A 1 130 ? -0.570 6.003 4.966 1.00 96.62 130 MET A C 1
ATOM 1088 O O . MET A 1 130 ? -0.288 5.485 3.884 1.00 96.62 130 MET A O 1
ATOM 1092 N N . PHE A 1 131 ? -1.829 6.042 5.413 1.00 96.19 131 PHE A N 1
ATOM 1093 C CA . PHE A 1 131 ? -2.978 5.554 4.641 1.00 96.19 131 PHE A CA 1
ATOM 1094 C C . PHE A 1 131 ? -3.108 6.305 3.316 1.00 96.19 131 PHE A C 1
ATOM 1096 O O . PHE A 1 131 ? -3.262 5.680 2.267 1.00 96.19 131 PHE A O 1
ATOM 1103 N N . TYR A 1 132 ? -2.973 7.629 3.351 1.00 97.00 132 TYR A N 1
ATOM 1104 C CA . TYR A 1 132 ? -3.045 8.463 2.159 1.00 97.00 132 TYR A CA 1
ATOM 1105 C C . TYR A 1 132 ? -1.949 8.124 1.146 1.00 97.00 132 TYR A C 1
ATOM 1107 O O . TYR A 1 132 ? -2.240 7.866 -0.022 1.00 97.00 132 TYR A O 1
ATOM 1115 N N . LEU A 1 133 ? -0.697 8.029 1.604 1.00 96.56 133 LEU A N 1
ATOM 1116 C CA . LEU A 1 133 ? 0.437 7.624 0.772 1.00 96.56 133 LEU A CA 1
ATOM 1117 C C . LEU A 1 133 ? 0.194 6.253 0.128 1.00 96.56 133 LEU A C 1
ATOM 1119 O O . LEU A 1 133 ? 0.447 6.080 -1.065 1.00 96.56 133 LEU A O 1
ATOM 1123 N N . ASN A 1 134 ? -0.313 5.281 0.895 1.00 94.88 134 ASN A N 1
ATOM 1124 C CA . ASN A 1 134 ? -0.618 3.941 0.388 1.00 94.88 134 ASN A CA 1
ATOM 1125 C C . ASN A 1 134 ? -1.657 3.984 -0.732 1.00 94.88 134 ASN A C 1
ATOM 1127 O O . ASN A 1 134 ? -1.438 3.380 -1.778 1.00 94.88 134 ASN A O 1
ATOM 1131 N N . MET A 1 135 ? -2.759 4.709 -0.544 1.00 94.38 135 MET A N 1
ATOM 1132 C CA . MET A 1 135 ? -3.801 4.823 -1.567 1.00 94.38 135 MET A CA 1
ATOM 1133 C C . MET A 1 135 ? -3.298 5.565 -2.810 1.00 94.38 135 MET A C 1
ATOM 1135 O O . MET A 1 135 ? -3.507 5.102 -3.928 1.00 94.38 135 MET A O 1
ATOM 1139 N N . LYS A 1 136 ? -2.586 6.683 -2.626 1.00 95.06 136 LYS A N 1
ATOM 1140 C CA . LYS A 1 136 ? -2.141 7.545 -3.728 1.00 95.06 136 LYS A CA 1
ATOM 1141 C C . LYS A 1 136 ? -1.032 6.918 -4.572 1.00 95.06 136 LYS A C 1
ATOM 1143 O O . LYS A 1 136 ? -1.011 7.116 -5.780 1.00 95.06 136 LYS A O 1
ATOM 1148 N N . TRP A 1 137 ? -0.114 6.173 -3.959 1.00 95.00 137 TRP A N 1
ATOM 1149 C CA . TRP A 1 137 ? 1.099 5.706 -4.638 1.00 95.00 137 TRP A CA 1
ATOM 1150 C C . TRP A 1 137 ? 1.194 4.189 -4.725 1.00 95.00 137 TRP A C 1
ATOM 1152 O O . TRP A 1 137 ? 1.540 3.658 -5.777 1.00 95.00 137 TRP A O 1
ATOM 1162 N N . PHE A 1 138 ? 0.894 3.471 -3.644 1.00 92.88 138 PHE A N 1
ATOM 1163 C CA . PHE A 1 138 ? 1.115 2.028 -3.602 1.00 92.88 138 PHE A CA 1
ATOM 1164 C C . PHE A 1 138 ? -0.022 1.252 -4.273 1.00 92.88 138 PHE A C 1
ATOM 1166 O O . PHE A 1 138 ? 0.230 0.427 -5.152 1.00 92.88 138 PHE A O 1
ATOM 1173 N N . MET A 1 139 ? -1.272 1.581 -3.945 1.00 92.81 139 MET A N 1
ATOM 1174 C CA . MET A 1 139 ? -2.471 0.939 -4.488 1.00 92.81 139 MET A CA 1
ATOM 1175 C C . MET A 1 139 ? -2.490 0.968 -6.019 1.00 92.81 139 MET A C 1
ATOM 1177 O O . MET A 1 139 ? -2.727 -0.054 -6.659 1.00 92.81 139 MET A O 1
ATOM 1181 N N . ILE A 1 140 ? -2.161 2.120 -6.612 1.00 91.69 140 ILE A N 1
ATOM 1182 C CA . ILE A 1 140 ? -2.132 2.307 -8.067 1.00 91.69 140 ILE A CA 1
ATOM 1183 C C . ILE A 1 140 ? -1.154 1.331 -8.731 1.00 91.69 140 ILE A C 1
ATOM 1185 O O . ILE A 1 140 ? -1.462 0.757 -9.775 1.00 91.69 140 ILE A O 1
ATOM 1189 N N . THR A 1 141 ? 0.016 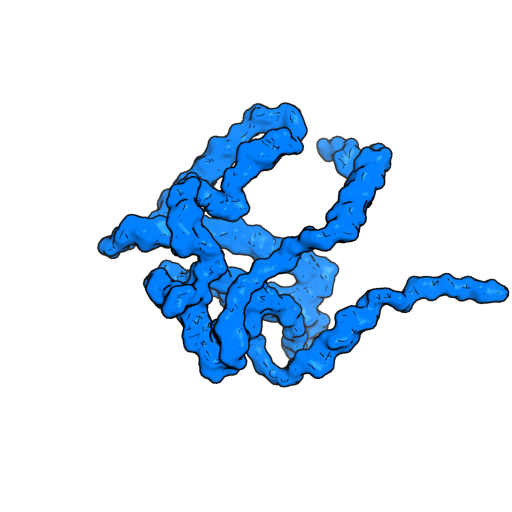1.095 -8.128 1.00 89.25 141 THR A N 1
ATOM 1190 C CA . THR A 1 141 ? 0.998 0.154 -8.692 1.00 89.25 141 THR A CA 1
ATOM 1191 C C . THR A 1 141 ? 0.479 -1.282 -8.708 1.00 89.25 141 THR A C 1
ATOM 1193 O O . THR A 1 141 ? 0.718 -2.005 -9.678 1.00 89.25 141 THR A O 1
ATOM 1196 N N . LEU A 1 142 ? -0.266 -1.684 -7.674 1.00 86.31 142 LEU A N 1
ATOM 1197 C CA . LEU A 1 142 ? -0.866 -3.013 -7.579 1.00 86.31 142 LEU A CA 1
ATOM 1198 C C . LEU A 1 142 ? -1.980 -3.181 -8.610 1.00 86.31 142 LEU A C 1
ATOM 1200 O O . LEU A 1 142 ? -1.945 -4.128 -9.395 1.00 86.31 142 LEU A O 1
ATOM 1204 N N . LEU A 1 143 ? -2.886 -2.202 -8.683 1.00 89.94 143 LEU A N 1
ATOM 1205 C CA . LEU A 1 143 ? -3.993 -2.202 -9.633 1.00 89.94 143 LEU A CA 1
ATOM 1206 C C . LEU A 1 143 ? -3.500 -2.250 -11.080 1.00 89.94 143 LEU A C 1
ATOM 1208 O O . LEU A 1 143 ? -3.957 -3.098 -11.843 1.00 89.94 143 LEU A O 1
ATOM 1212 N N . ASN A 1 144 ? -2.512 -1.423 -11.435 1.00 89.88 144 ASN A N 1
ATOM 1213 C CA . ASN A 1 144 ? -1.910 -1.423 -12.770 1.00 89.88 144 ASN A CA 1
ATOM 1214 C C . ASN A 1 144 ? -1.269 -2.769 -13.119 1.00 89.88 144 ASN A C 1
ATOM 1216 O O . ASN A 1 144 ? -1.392 -3.255 -14.244 1.00 89.88 144 ASN A O 1
ATOM 1220 N N . ARG A 1 145 ? -0.556 -3.384 -12.169 1.00 86.38 145 ARG A N 1
ATOM 1221 C CA . ARG A 1 145 ? 0.069 -4.691 -12.386 1.00 86.38 145 ARG A CA 1
ATOM 1222 C C . ARG A 1 145 ? -0.996 -5.756 -12.626 1.00 86.38 145 ARG A C 1
ATOM 1224 O O . ARG A 1 145 ? -0.876 -6.525 -13.576 1.00 86.38 145 ARG A O 1
ATOM 1231 N N . LYS A 1 146 ? -2.011 -5.812 -11.767 1.00 84.69 146 LYS A N 1
ATOM 1232 C CA . LYS A 1 146 ? -3.110 -6.772 -11.867 1.00 84.69 146 LYS A CA 1
ATOM 1233 C C . LYS A 1 146 ? -3.847 -6.623 -13.194 1.00 84.69 146 LYS A C 1
ATOM 1235 O O . LYS A 1 146 ? -3.973 -7.616 -13.900 1.00 84.69 146 LYS A O 1
ATOM 1240 N N . ASP A 1 147 ? -4.267 -5.407 -13.536 1.00 88.56 147 ASP A N 1
ATOM 1241 C CA . ASP A 1 147 ? -5.033 -5.118 -14.751 1.00 88.56 147 ASP A CA 1
ATOM 1242 C C . ASP A 1 147 ? -4.283 -5.573 -16.009 1.00 88.56 147 ASP A C 1
ATOM 1244 O O . ASP A 1 147 ? -4.788 -6.363 -16.804 1.00 88.56 147 ASP A O 1
ATOM 1248 N N . ARG A 1 148 ? -2.999 -5.211 -16.123 1.00 87.25 148 ARG A N 1
ATOM 1249 C CA . ARG A 1 148 ? -2.163 -5.638 -17.255 1.00 87.25 148 ARG A CA 1
ATOM 1250 C C . ARG A 1 148 ? -1.993 -7.155 -17.326 1.00 87.25 148 ARG A C 1
ATOM 1252 O O . ARG A 1 148 ? -2.024 -7.715 -18.418 1.00 87.25 148 ARG A O 1
ATOM 1259 N N . MET A 1 149 ? -1.792 -7.823 -16.187 1.00 83.75 149 MET A N 1
ATOM 1260 C CA . MET A 1 149 ? -1.622 -9.281 -16.151 1.00 83.75 149 MET A CA 1
ATOM 1261 C C . MET A 1 149 ? -2.923 -10.022 -16.478 1.00 83.75 149 MET A C 1
ATOM 1263 O O . MET A 1 149 ? -2.882 -11.042 -17.165 1.00 83.75 149 MET A O 1
ATOM 1267 N N . SER A 1 150 ? -4.067 -9.538 -15.997 1.00 82.62 150 SER A N 1
ATOM 1268 C CA . SER A 1 150 ? -5.351 -10.199 -16.218 1.00 82.62 150 SER A CA 1
ATOM 1269 C C . SER A 1 150 ? -5.861 -9.979 -17.639 1.00 82.62 150 SER A C 1
ATOM 1271 O O . SER A 1 150 ? -6.237 -10.942 -18.306 1.00 82.62 150 SER A O 1
ATOM 1273 N N . MET A 1 151 ? -5.766 -8.751 -18.155 1.00 83.81 151 MET A N 1
ATOM 1274 C CA . MET A 1 151 ? -6.188 -8.418 -19.517 1.00 83.81 151 MET A CA 1
ATOM 1275 C C . MET A 1 151 ? -5.348 -9.136 -20.577 1.00 83.81 151 MET A C 1
ATOM 1277 O O . MET A 1 151 ? -5.894 -9.566 -21.592 1.00 83.81 151 MET A O 1
ATOM 1281 N N . ALA A 1 152 ? -4.057 -9.376 -20.311 1.00 85.50 152 ALA A N 1
ATOM 1282 C CA . ALA A 1 152 ? -3.206 -10.210 -21.165 1.00 85.50 152 ALA A CA 1
ATOM 1283 C C . ALA A 1 152 ? -3.692 -11.669 -21.287 1.00 85.50 152 ALA A C 1
ATOM 1285 O O . ALA A 1 152 ? -3.308 -12.363 -22.223 1.00 85.50 152 ALA A O 1
ATOM 1286 N N . ASN A 1 153 ? -4.536 -12.128 -20.359 1.00 82.75 153 ASN A N 1
ATOM 1287 C CA . ASN A 1 153 ? -5.121 -13.469 -20.336 1.00 82.75 153 ASN A CA 1
ATOM 1288 C C . ASN A 1 153 ? -6.645 -13.446 -20.548 1.00 82.75 153 ASN A C 1
ATOM 1290 O O . ASN A 1 153 ? -7.318 -14.419 -20.216 1.00 82.75 153 ASN A O 1
ATOM 1294 N N . SER A 1 154 ? -7.200 -12.336 -21.056 1.00 84.19 154 SER A N 1
ATOM 1295 C CA . SER A 1 154 ? -8.648 -12.148 -21.241 1.00 84.19 154 SER A CA 1
ATOM 1296 C C . SER A 1 154 ? -9.476 -12.429 -19.975 1.00 84.19 154 SER A C 1
ATOM 1298 O O . SER A 1 154 ? -10.611 -12.896 -20.060 1.00 84.19 154 SER A O 1
ATOM 1300 N N . LEU A 1 155 ? -8.898 -12.149 -18.802 1.00 82.19 155 LEU A N 1
ATOM 1301 C CA . LEU A 1 155 ? -9.525 -12.307 -17.495 1.00 82.19 155 LEU A CA 1
ATOM 1302 C C . LEU A 1 155 ? -9.884 -10.932 -16.932 1.00 82.19 155 LEU A C 1
ATOM 1304 O O . LEU A 1 155 ? -9.018 -10.069 -16.758 1.00 82.19 155 LEU A O 1
ATOM 1308 N N . GLU A 1 156 ? -11.148 -10.753 -16.569 1.00 84.75 156 GLU A N 1
ATOM 1309 C CA . GLU A 1 156 ? -11.605 -9.550 -15.887 1.00 84.75 156 GLU A CA 1
ATOM 1310 C C . GLU A 1 156 ? -11.467 -9.734 -14.373 1.00 84.75 156 GLU A C 1
ATOM 1312 O O . GLU A 1 156 ? -12.052 -10.650 -13.793 1.00 84.75 156 GLU A O 1
ATOM 1317 N N . VAL A 1 157 ? -10.701 -8.867 -13.702 1.00 84.44 157 VAL A N 1
ATOM 1318 C CA . VAL A 1 157 ? -10.499 -8.965 -12.248 1.00 84.44 157 VAL A CA 1
ATOM 1319 C C . VAL A 1 157 ? -11.011 -7.723 -11.528 1.00 84.44 157 VAL A C 1
ATOM 1321 O O . VAL A 1 157 ? -10.371 -6.666 -11.517 1.00 84.44 157 VAL A O 1
ATOM 1324 N N . ARG A 1 158 ? -12.140 -7.881 -10.837 1.00 86.62 158 ARG A N 1
ATOM 1325 C CA . ARG A 1 158 ? -12.797 -6.846 -10.029 1.00 86.62 158 ARG A CA 1
ATOM 1326 C C . ARG A 1 158 ? -12.174 -6.760 -8.636 1.00 86.62 158 ARG A C 1
ATOM 1328 O O . ARG A 1 158 ? -11.770 -7.772 -8.077 1.00 86.62 158 ARG A O 1
ATOM 1335 N N . VAL A 1 159 ? -12.095 -5.559 -8.068 1.00 89.62 159 VAL A N 1
ATOM 1336 C CA . VAL A 1 159 ? -11.459 -5.276 -6.763 1.00 89.62 159 VAL A CA 1
ATOM 1337 C C . VAL A 1 159 ? -12.447 -4.577 -5.831 1.00 89.62 159 VAL A C 1
ATOM 1339 O O . VAL A 1 159 ? -12.475 -3.352 -5.793 1.00 89.62 159 VAL A O 1
ATOM 1342 N N . PRO A 1 160 ? -13.273 -5.323 -5.078 1.00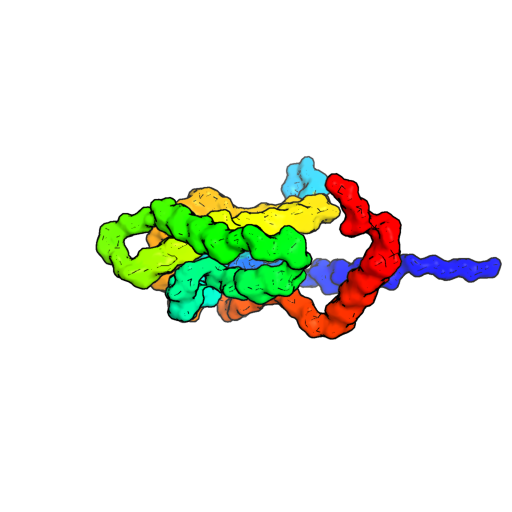 90.19 160 PRO A N 1
ATOM 1343 C CA . PRO A 1 160 ? -14.314 -4.728 -4.237 1.00 90.19 160 PRO A CA 1
ATOM 1344 C C . PRO A 1 160 ? -13.787 -3.749 -3.180 1.00 90.19 160 PRO A C 1
ATOM 1346 O O . PRO A 1 160 ? -14.478 -2.807 -2.826 1.00 90.19 160 PRO A O 1
ATOM 1349 N N . PHE A 1 161 ? -12.551 -3.924 -2.700 1.00 91.06 161 PHE A N 1
ATOM 1350 C CA . PHE A 1 161 ? -11.939 -2.999 -1.736 1.00 91.06 161 PHE A CA 1
ATOM 1351 C C . PHE A 1 161 ? -11.468 -1.678 -2.347 1.00 91.06 161 PHE A C 1
ATOM 1353 O O . PHE A 1 161 ? -11.076 -0.784 -1.609 1.00 91.06 161 PHE A O 1
ATOM 1360 N N . ALA A 1 162 ? -11.475 -1.552 -3.674 1.00 92.19 162 ALA A N 1
ATOM 1361 C CA . ALA A 1 162 ? -11.225 -0.287 -4.358 1.00 92.19 162 ALA A CA 1
ATOM 1362 C C . ALA A 1 162 ? -12.519 0.508 -4.601 1.00 92.19 162 ALA A C 1
ATOM 1364 O O . ALA A 1 162 ? -12.476 1.530 -5.283 1.00 92.19 162 ALA A O 1
ATOM 1365 N N . ASP A 1 163 ? -13.664 0.027 -4.105 1.00 94.31 163 ASP A N 1
ATOM 1366 C CA . ASP A 1 163 ? -14.920 0.759 -4.197 1.00 94.31 163 ASP A CA 1
ATOM 1367 C C . ASP A 1 163 ? -14.843 2.080 -3.421 1.00 94.31 163 ASP A C 1
ATOM 1369 O O . ASP A 1 163 ? -14.387 2.116 -2.276 1.00 94.31 163 ASP A O 1
ATOM 1373 N N . HIS A 1 164 ? -15.268 3.169 -4.060 1.00 94.56 164 HIS A N 1
ATOM 1374 C CA . HIS A 1 164 ? -15.120 4.511 -3.510 1.00 94.56 164 HIS A CA 1
ATOM 1375 C C . HIS A 1 164 ? -15.902 4.716 -2.206 1.00 94.56 164 HIS A C 1
ATOM 1377 O O . HIS A 1 164 ? -15.347 5.298 -1.276 1.00 94.56 164 HIS A O 1
ATOM 1383 N N . GLU A 1 165 ? -17.118 4.174 -2.079 1.00 95.88 165 GLU A N 1
ATOM 1384 C CA . GLU A 1 165 ? -17.922 4.307 -0.858 1.00 95.88 165 GLU A CA 1
ATOM 1385 C C . GLU A 1 165 ? -17.246 3.572 0.303 1.00 95.88 165 GLU A C 1
ATOM 1387 O O . GLU A 1 165 ? -17.158 4.077 1.426 1.00 95.88 165 GLU A O 1
ATOM 1392 N N . LEU A 1 166 ? -16.693 2.385 0.028 1.00 94.50 166 LEU A N 1
ATOM 1393 C CA . LEU A 1 166 ? -15.946 1.624 1.024 1.00 94.50 166 LEU A CA 1
ATOM 1394 C C . LEU A 1 166 ? -14.643 2.324 1.430 1.00 94.50 166 LEU A C 1
ATOM 1396 O O . LEU A 1 166 ? -14.288 2.311 2.609 1.00 94.50 166 LEU A O 1
ATOM 1400 N N . VAL A 1 167 ? -13.929 2.931 0.480 1.00 95.31 167 VAL A N 1
ATOM 1401 C CA . VAL A 1 167 ? -12.703 3.700 0.744 1.00 95.31 167 VAL A CA 1
ATOM 1402 C C . VAL A 1 167 ? -13.015 4.925 1.609 1.00 95.31 167 VAL A C 1
ATOM 1404 O O . VAL A 1 167 ? -12.333 5.150 2.612 1.00 95.31 167 VAL A O 1
ATOM 1407 N N . GLU A 1 168 ? -14.059 5.681 1.268 1.00 95.06 168 GLU A N 1
ATOM 1408 C CA . GLU A 1 168 ? -14.517 6.851 2.025 1.00 95.06 168 GLU A CA 1
ATOM 1409 C C . GLU A 1 168 ? -14.945 6.474 3.443 1.00 95.06 168 GLU A C 1
ATOM 1411 O O . GLU A 1 168 ? -14.518 7.102 4.415 1.00 95.06 168 GLU A O 1
ATOM 1416 N N . TYR A 1 169 ? -15.711 5.391 3.590 1.00 95.19 169 TYR A N 1
ATOM 1417 C CA . TYR A 1 169 ? -16.071 4.858 4.899 1.00 95.19 169 TYR A CA 1
ATOM 1418 C C . TYR A 1 169 ? -14.825 4.439 5.694 1.00 95.19 169 TYR A C 1
ATOM 1420 O O . TYR A 1 169 ? -14.657 4.809 6.860 1.00 95.19 169 TYR A O 1
ATOM 1428 N N . ALA A 1 170 ? -13.905 3.706 5.059 1.00 95.38 170 ALA A N 1
ATOM 1429 C CA . ALA A 1 170 ? -12.690 3.209 5.694 1.00 95.38 170 ALA A CA 1
ATOM 1430 C C . ALA A 1 170 ? -11.728 4.323 6.128 1.00 95.38 170 ALA A C 1
ATOM 1432 O O . ALA A 1 170 ? -10.929 4.112 7.049 1.00 95.38 170 ALA A O 1
ATOM 1433 N N . TRP A 1 171 ? -11.792 5.505 5.511 1.00 94.44 171 TRP A N 1
ATOM 1434 C CA . TRP A 1 171 ? -10.917 6.641 5.806 1.00 94.44 171 TRP A CA 1
ATOM 1435 C C . TRP A 1 171 ? -10.982 7.099 7.270 1.00 94.44 171 TRP A C 1
ATOM 1437 O O . TRP A 1 171 ? -9.954 7.448 7.857 1.00 94.44 171 TRP A O 1
ATOM 1447 N N . ASN A 1 172 ? -12.167 7.042 7.883 1.00 90.75 172 ASN A N 1
ATOM 1448 C CA . ASN A 1 172 ? -12.399 7.538 9.244 1.00 90.75 172 ASN A CA 1
ATOM 1449 C C . ASN A 1 172 ? -12.512 6.438 10.307 1.00 90.75 172 ASN A C 1
ATOM 1451 O O . ASN A 1 172 ? -12.715 6.744 11.481 1.00 90.75 172 ASN A O 1
ATOM 1455 N N . ILE A 1 173 ? -12.340 5.166 9.937 1.00 94.94 173 ILE A N 1
ATOM 1456 C CA . ILE A 1 173 ? -12.344 4.071 10.913 1.00 94.94 173 ILE A CA 1
ATOM 1457 C C . ILE A 1 173 ? -11.141 4.228 11.865 1.00 94.94 173 ILE A C 1
ATOM 1459 O O . ILE A 1 173 ? -10.001 4.287 11.385 1.00 94.94 173 ILE A O 1
ATOM 1463 N N . PRO A 1 174 ? -11.357 4.221 13.196 1.00 94.00 174 PRO A N 1
ATOM 1464 C CA . PRO A 1 174 ? -10.284 4.261 14.181 1.00 94.00 174 PRO A CA 1
ATOM 1465 C C . PRO A 1 174 ? -9.248 3.156 13.972 1.00 94.00 174 PRO A C 1
ATOM 1467 O O . PRO A 1 174 ? -9.574 2.014 13.624 1.00 94.00 174 PRO A O 1
ATOM 1470 N N . TRP A 1 175 ? -7.980 3.479 14.227 1.00 94.31 175 TRP A N 1
ATOM 1471 C CA . TRP A 1 175 ? -6.883 2.528 14.061 1.00 94.31 175 TRP A CA 1
ATOM 1472 C C . TRP A 1 175 ? -7.088 1.263 14.902 1.00 94.31 175 TRP A C 1
ATOM 1474 O O . TRP A 1 175 ? -6.821 0.162 14.436 1.00 94.31 175 TRP A O 1
ATOM 1484 N N . GLU A 1 176 ? -7.620 1.406 16.109 1.00 94.38 176 GLU A N 1
ATOM 1485 C CA . GLU A 1 176 ? -7.871 0.332 17.069 1.00 94.38 176 GLU A CA 1
ATOM 1486 C C . GLU A 1 176 ? -8.890 -0.685 16.532 1.00 94.38 176 GLU A C 1
ATOM 1488 O O . GLU A 1 176 ? -8.820 -1.868 16.857 1.00 94.38 176 GLU A O 1
ATOM 1493 N N . MET A 1 177 ? -9.801 -0.247 15.657 1.00 96.00 177 MET A N 1
ATOM 1494 C CA . MET A 1 177 ? -10.722 -1.132 14.945 1.00 96.00 177 MET A CA 1
ATOM 1495 C C . MET A 1 177 ? -10.037 -1.786 13.741 1.00 96.00 177 MET A C 1
ATOM 1497 O O . MET A 1 177 ? -10.159 -2.995 13.534 1.00 96.00 177 MET A O 1
ATOM 1501 N N . LYS A 1 178 ? -9.263 -1.024 12.954 1.00 95.12 178 LYS A N 1
ATOM 1502 C CA . LYS A 1 178 ? -8.482 -1.579 11.829 1.00 95.12 178 LYS A CA 1
ATOM 1503 C C . LYS A 1 178 ? -7.459 -2.620 12.297 1.00 95.12 178 LYS A C 1
ATOM 1505 O O . LYS A 1 178 ? -7.233 -3.604 11.597 1.00 95.12 178 LYS A O 1
ATOM 1510 N N . TYR A 1 179 ? -6.899 -2.434 13.490 1.00 94.00 179 TYR A N 1
ATOM 1511 C CA . TYR A 1 179 ? -5.927 -3.308 14.144 1.00 94.00 179 TYR A CA 1
ATOM 1512 C C . TYR A 1 179 ? -6.500 -4.001 15.389 1.00 94.00 179 TYR A C 1
ATOM 1514 O O . TYR A 1 179 ? -5.870 -4.090 16.447 1.00 94.00 179 TYR A O 1
ATOM 1522 N N . PHE A 1 180 ? -7.738 -4.473 15.269 1.00 93.31 180 PHE A N 1
ATOM 1523 C CA . PHE A 1 180 ? -8.449 -5.128 16.357 1.00 93.31 180 PHE A CA 1
ATOM 1524 C C . PHE A 1 180 ? -7.730 -6.401 16.835 1.00 93.31 180 PHE A C 1
ATOM 1526 O O . PHE A 1 180 ? -7.291 -7.220 16.027 1.00 93.31 180 PHE A O 1
ATOM 1533 N N . ASN A 1 181 ? -7.627 -6.573 18.158 1.00 90.62 181 ASN A N 1
ATOM 1534 C CA . ASN A 1 181 ? -6.973 -7.710 18.822 1.00 90.62 181 ASN A CA 1
ATOM 1535 C C . ASN A 1 181 ? -5.536 -7.998 18.346 1.00 90.62 181 ASN A C 1
ATOM 1537 O O . ASN A 1 181 ? -5.113 -9.153 18.299 1.00 90.62 181 ASN A O 1
ATOM 1541 N N . GLY A 1 182 ? -4.781 -6.955 17.989 1.00 88.75 182 GLY A N 1
ATOM 1542 C CA . GLY A 1 182 ? -3.389 -7.107 17.562 1.00 88.75 182 GLY A CA 1
ATOM 1543 C C . GLY A 1 182 ? -3.238 -7.800 16.207 1.00 88.75 182 GLY A C 1
ATOM 1544 O O . GLY A 1 182 ? -2.198 -8.399 15.944 1.00 88.75 182 GLY A O 1
ATOM 1545 N N . GLN A 1 183 ? -4.274 -7.759 15.365 1.00 88.81 183 GLN A N 1
ATOM 1546 C CA . GLN A 1 183 ? -4.257 -8.348 14.031 1.00 88.81 183 GLN A CA 1
ATOM 1547 C C . GLN A 1 183 ? -4.505 -7.298 12.958 1.00 88.81 183 GLN A C 1
ATOM 1549 O O . GLN A 1 183 ? -5.397 -6.456 13.068 1.00 88.81 183 GLN A O 1
ATOM 1554 N N . GLU A 1 184 ? -3.738 -7.378 11.874 1.00 90.44 184 GLU A N 1
ATOM 1555 C CA . GLU A 1 184 ? -3.966 -6.558 10.696 1.00 90.44 184 GLU A CA 1
ATOM 1556 C C . GLU A 1 184 ? -5.324 -6.871 10.063 1.00 90.44 184 GLU A C 1
ATOM 1558 O O . GLU A 1 184 ? -5.753 -8.030 10.025 1.00 90.44 184 GLU A O 1
ATOM 1563 N N . LYS A 1 185 ? -5.994 -5.837 9.538 1.00 91.62 185 LYS A N 1
ATOM 1564 C CA . LYS A 1 185 ? -7.354 -5.946 8.988 1.00 91.62 185 LYS A CA 1
ATOM 1565 C C . LYS A 1 185 ? -8.347 -6.523 10.006 1.00 91.62 185 LYS A C 1
ATOM 1567 O O . LYS A 1 185 ? -9.276 -7.239 9.634 1.00 91.62 185 LYS A O 1
ATOM 1572 N N . GLY A 1 186 ? -8.153 -6.222 11.288 1.00 92.62 186 GLY A N 1
ATOM 1573 C CA . GLY A 1 186 ? -8.913 -6.772 12.405 1.00 92.62 186 GLY A CA 1
ATOM 1574 C C . GLY A 1 186 ? -10.423 -6.567 12.261 1.00 92.62 186 GLY A C 1
ATOM 1575 O O . GLY A 1 186 ? -11.174 -7.526 12.422 1.00 92.62 186 GLY A O 1
ATOM 1576 N N . ILE A 1 187 ? -10.873 -5.372 11.859 1.00 93.94 187 ILE A N 1
ATOM 1577 C CA . ILE A 1 187 ? -12.297 -5.108 11.582 1.00 93.94 187 ILE A CA 1
ATOM 1578 C C . ILE A 1 187 ? -12.858 -6.024 10.488 1.00 93.94 187 ILE A C 1
ATOM 1580 O O . ILE A 1 187 ? -13.958 -6.549 10.628 1.00 93.94 187 ILE A O 1
ATOM 1584 N N . VAL A 1 188 ? -12.086 -6.282 9.432 1.00 91.81 188 VAL A N 1
ATOM 1585 C CA . VAL A 1 188 ? -12.517 -7.120 8.307 1.00 91.81 188 VAL A CA 1
ATOM 1586 C C . VAL A 1 188 ? -12.556 -8.590 8.711 1.00 91.81 188 VAL A C 1
ATOM 1588 O O . VAL A 1 188 ? -13.532 -9.284 8.437 1.00 91.81 188 VAL A O 1
ATOM 1591 N N . ARG A 1 189 ? -11.533 -9.059 9.436 1.00 90.81 189 ARG A N 1
ATOM 1592 C CA . ARG A 1 189 ? -11.509 -10.404 10.031 1.00 90.81 189 ARG A CA 1
ATOM 1593 C C . ARG A 1 189 ? -12.700 -10.604 10.969 1.00 90.81 189 ARG A C 1
ATOM 1595 O O . ARG A 1 189 ? -13.350 -11.641 10.921 1.00 90.81 189 ARG A O 1
ATOM 1602 N N . LYS A 1 190 ? -13.015 -9.603 11.795 1.00 92.00 190 LYS A N 1
ATOM 1603 C CA . LYS A 1 190 ? -14.151 -9.638 12.721 1.00 92.00 190 LYS A CA 1
ATOM 1604 C C . LYS A 1 190 ? -15.488 -9.673 11.981 1.00 92.00 190 LYS A C 1
ATOM 1606 O O . LYS A 1 190 ? -16.332 -10.481 12.350 1.00 92.00 190 LYS A O 1
ATOM 1611 N N . ALA A 1 191 ? -15.660 -8.847 10.950 1.00 91.56 191 ALA A N 1
ATOM 1612 C CA . ALA A 1 191 ? -16.883 -8.787 10.150 1.00 91.56 191 ALA A CA 1
ATOM 1613 C C . ALA A 1 191 ? -17.150 -10.088 9.374 1.00 91.56 191 ALA A C 1
ATOM 1615 O O . ALA A 1 191 ? -18.299 -10.471 9.189 1.00 91.56 191 ALA A O 1
ATOM 1616 N N . LEU A 1 192 ? -16.095 -10.785 8.945 1.00 90.00 192 LEU A N 1
ATOM 1617 C CA . LEU A 1 192 ? -16.210 -12.028 8.180 1.00 90.00 192 LEU A CA 1
ATOM 1618 C C . LEU A 1 192 ? -16.190 -13.294 9.048 1.00 90.00 192 LEU A C 1
ATOM 1620 O O . LEU A 1 192 ? -16.290 -14.385 8.490 1.00 90.00 192 LEU A O 1
ATOM 1624 N N . LYS A 1 193 ? -16.049 -13.173 10.376 1.00 88.50 193 LYS A N 1
ATOM 1625 C CA . LYS A 1 193 ? -15.791 -14.304 11.281 1.00 88.50 193 LYS A CA 1
ATOM 1626 C C . LYS A 1 193 ? -16.833 -15.419 11.173 1.00 88.50 193 LYS A C 1
ATOM 1628 O O . LYS A 1 193 ? -16.461 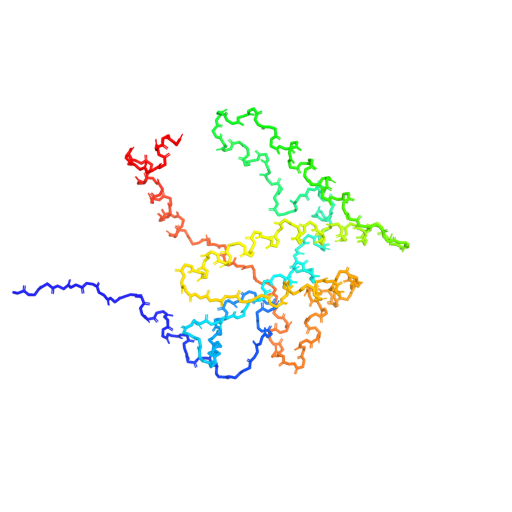-16.583 11.142 1.00 88.50 193 LYS A O 1
ATOM 1633 N N . ASP A 1 194 ? -18.109 -15.057 11.104 1.00 89.00 194 ASP A N 1
ATOM 1634 C CA . ASP A 1 194 ? -19.216 -16.025 11.078 1.00 89.00 194 ASP A CA 1
ATOM 1635 C C . ASP A 1 194 ? -19.563 -16.485 9.656 1.00 89.00 194 ASP A C 1
ATOM 1637 O O . ASP A 1 194 ? -20.444 -17.316 9.450 1.00 89.00 194 ASP A O 1
ATOM 1641 N N . ILE A 1 195 ? -18.868 -15.926 8.666 1.00 88.88 195 ILE A N 1
ATOM 1642 C CA . ILE A 1 195 ? -19.038 -16.260 7.262 1.00 88.88 195 ILE A CA 1
ATOM 1643 C C . ILE A 1 195 ? -17.902 -17.240 6.898 1.00 88.88 195 ILE A C 1
ATOM 1645 O O . ILE A 1 195 ? -18.156 -18.359 6.474 1.00 88.88 195 ILE A O 1
ATOM 1649 N N . LEU A 1 196 ? -16.634 -16.877 7.106 1.00 84.06 196 LEU A N 1
ATOM 1650 C CA . LEU A 1 196 ? -15.485 -17.691 6.690 1.00 84.06 196 LEU A CA 1
ATOM 1651 C C . LEU A 1 196 ? -15.073 -18.777 7.698 1.00 84.06 196 LEU A C 1
ATOM 1653 O O . LEU A 1 196 ? -15.205 -18.580 8.903 1.00 84.06 196 LEU A O 1
ATOM 1657 N N . PRO A 1 197 ? -14.422 -19.864 7.233 1.00 87.25 197 PRO A N 1
ATOM 1658 C CA . PRO A 1 197 ? -13.775 -20.820 8.124 1.00 87.25 197 PRO A CA 1
ATOM 1659 C C . PRO A 1 197 ? -12.736 -20.154 9.034 1.00 87.25 197 PRO A C 1
ATOM 1661 O O . PRO A 1 197 ? -11.939 -19.320 8.593 1.00 87.25 197 PRO A O 1
ATOM 1664 N N . GLU A 1 198 ? -12.685 -20.594 10.291 1.00 86.38 198 GLU A N 1
ATOM 1665 C CA . GLU A 1 198 ? -11.800 -20.040 11.325 1.00 86.38 198 GLU A CA 1
ATOM 1666 C C . GLU A 1 198 ? -10.310 -20.085 10.926 1.00 86.38 198 GLU A C 1
ATOM 1668 O O . GLU A 1 198 ? -9.551 -19.168 11.239 1.00 86.38 198 GLU A O 1
ATOM 1673 N N . GLU A 1 199 ? -9.894 -21.115 10.181 1.00 84.69 199 GLU A N 1
ATOM 1674 C CA . GLU A 1 199 ? -8.557 -21.226 9.579 1.00 84.69 199 GLU A CA 1
ATOM 1675 C C . GLU A 1 199 ? -8.202 -19.991 8.742 1.00 84.69 199 GLU A C 1
ATOM 1677 O O . GLU A 1 199 ? -7.112 -19.431 8.875 1.00 84.69 199 GLU A O 1
ATOM 1682 N N . ILE A 1 200 ? -9.129 -19.558 7.886 1.00 81.31 200 ILE A N 1
ATOM 1683 C CA . ILE A 1 200 ? -8.933 -18.424 6.986 1.00 81.31 200 ILE A CA 1
ATOM 1684 C C . ILE A 1 200 ? -8.919 -17.132 7.795 1.00 81.31 200 ILE A C 1
ATOM 1686 O O . ILE A 1 200 ? -8.035 -16.302 7.595 1.00 81.31 200 ILE A O 1
ATOM 1690 N N . ILE A 1 201 ? -9.835 -16.995 8.758 1.00 83.94 201 ILE A N 1
ATOM 1691 C CA . ILE A 1 201 ? -9.924 -15.833 9.651 1.00 83.94 201 ILE A CA 1
ATOM 1692 C C . ILE A 1 201 ? -8.656 -15.634 10.476 1.00 83.94 201 ILE A C 1
ATOM 1694 O O . ILE A 1 201 ? -8.232 -14.496 10.660 1.00 83.94 201 ILE A O 1
ATOM 1698 N N . LYS A 1 202 ? -8.033 -16.710 10.963 1.00 83.81 202 LYS A N 1
ATOM 1699 C CA . LYS A 1 202 ? -6.812 -16.655 11.783 1.00 83.81 202 LYS A CA 1
ATOM 1700 C C . LYS A 1 202 ? -5.522 -16.675 10.970 1.00 83.81 202 LYS A C 1
ATOM 1702 O O . LYS A 1 202 ? -4.442 -16.492 11.532 1.00 83.81 202 LYS A O 1
ATOM 1707 N N . ARG A 1 203 ? -5.600 -16.882 9.654 1.00 82.25 203 ARG A N 1
ATOM 1708 C CA . ARG A 1 203 ? -4.421 -16.990 8.795 1.00 82.25 203 ARG A CA 1
ATOM 1709 C C . ARG A 1 203 ? -3.587 -15.711 8.852 1.00 82.25 203 ARG A C 1
ATOM 1711 O O . ARG A 1 203 ? -4.083 -14.612 8.590 1.00 82.25 203 ARG A O 1
ATOM 1718 N N . LYS A 1 204 ? -2.295 -15.864 9.144 1.00 75.88 204 LYS A N 1
ATOM 1719 C CA . LYS A 1 204 ? -1.319 -14.772 9.063 1.00 75.88 204 LYS A CA 1
ATOM 1720 C C . LYS A 1 204 ? -1.142 -14.343 7.607 1.00 75.88 204 LYS A C 1
ATOM 1722 O O . LYS A 1 204 ? -1.078 -15.198 6.718 1.00 75.88 204 LYS A O 1
ATOM 1727 N N . LYS A 1 205 ? -1.023 -13.034 7.358 1.00 71.94 205 LYS A N 1
ATOM 1728 C CA . LYS A 1 205 ? -0.683 -12.520 6.028 1.00 71.94 205 LYS A CA 1
ATOM 1729 C C . LYS A 1 205 ? 0.580 -13.209 5.503 1.00 71.94 205 LYS A C 1
ATOM 1731 O O . LYS A 1 205 ? 1.628 -13.206 6.147 1.00 71.94 205 LYS A O 1
ATOM 1736 N N . SER A 1 206 ? 0.466 -13.778 4.310 1.00 66.31 206 SER A N 1
ATOM 1737 C CA . SER A 1 206 ? 1.591 -14.319 3.555 1.00 66.31 206 SER A CA 1
ATOM 1738 C C . SER A 1 206 ? 1.809 -13.402 2.353 1.00 66.31 206 SER A C 1
ATOM 1740 O O . SER A 1 206 ? 0.858 -13.192 1.595 1.00 66.31 206 SER A O 1
ATOM 1742 N N . PRO A 1 207 ? 2.988 -12.775 2.203 1.00 60.91 207 PRO A N 1
ATOM 1743 C CA . PRO A 1 207 ? 3.274 -11.975 1.022 1.00 60.91 207 PRO A CA 1
ATOM 1744 C C . PRO A 1 207 ? 3.243 -12.862 -0.226 1.00 60.91 207 PRO A C 1
ATOM 1746 O O . PRO A 1 207 ? 3.569 -14.048 -0.152 1.00 60.91 207 PRO A O 1
ATOM 1749 N N . CYS A 1 208 ? 2.879 -12.277 -1.373 1.00 51.31 208 CYS A N 1
ATOM 1750 C CA . CYS A 1 208 ? 3.021 -12.939 -2.671 1.00 51.31 208 CYS A CA 1
ATOM 1751 C C . CYS A 1 208 ? 4.436 -13.539 -2.759 1.00 51.31 208 CYS A C 1
ATOM 1753 O O . CYS A 1 208 ? 5.383 -12.837 -2.378 1.00 51.31 208 CYS A O 1
ATOM 1755 N N . PRO A 1 209 ? 4.590 -14.816 -3.163 1.00 52.84 209 PRO A N 1
ATOM 1756 C CA . PRO A 1 209 ? 5.873 -15.495 -3.110 1.00 52.84 209 PRO A CA 1
ATOM 1757 C C . PRO A 1 209 ? 6.922 -14.652 -3.827 1.00 52.84 209 PRO A C 1
ATOM 1759 O O . PRO A 1 209 ? 6.890 -14.476 -5.043 1.00 52.84 209 PRO A O 1
ATOM 1762 N N . LYS A 1 210 ? 7.853 -14.101 -3.047 1.00 53.97 210 LYS A N 1
ATOM 1763 C CA . LYS A 1 210 ? 9.110 -13.602 -3.586 1.00 53.97 210 LYS A CA 1
ATOM 1764 C C . LYS A 1 210 ? 9.811 -14.847 -4.110 1.00 53.97 210 LYS A C 1
ATOM 1766 O O . LYS A 1 210 ? 10.056 -15.774 -3.337 1.00 53.97 210 LYS A O 1
ATOM 1771 N N . THR A 1 211 ? 10.030 -14.931 -5.417 1.00 54.22 211 THR A N 1
ATOM 1772 C CA . THR A 1 211 ? 10.648 -16.111 -6.020 1.00 54.22 211 THR A CA 1
ATOM 1773 C C . THR A 1 211 ? 12.103 -16.191 -5.563 1.00 54.22 211 THR A C 1
ATOM 1775 O O . THR A 1 211 ? 12.989 -15.632 -6.192 1.00 54.22 211 THR A O 1
ATOM 1778 N N . TYR A 1 212 ? 12.351 -16.877 -4.447 1.00 62.31 212 TYR A N 1
ATOM 1779 C CA . TYR A 1 212 ? 13.691 -17.227 -3.967 1.00 62.31 212 TYR A CA 1
ATOM 1780 C C . TYR A 1 212 ? 14.181 -18.548 -4.566 1.00 62.31 212 TYR A C 1
ATOM 1782 O O . TYR A 1 212 ? 15.126 -19.137 -4.057 1.00 62.31 212 TYR A O 1
ATOM 1790 N N . ASN A 1 213 ? 13.521 -19.052 -5.612 1.00 79.81 213 ASN A N 1
ATOM 1791 C CA . ASN A 1 213 ? 13.944 -20.276 -6.275 1.00 79.81 213 ASN A CA 1
ATOM 1792 C C . ASN A 1 213 ? 15.243 -19.988 -7.054 1.00 79.81 213 ASN A C 1
ATOM 1794 O O . ASN A 1 213 ? 15.184 -19.229 -8.027 1.00 79.81 213 ASN A O 1
ATOM 1798 N N . PRO A 1 214 ? 16.392 -20.578 -6.666 1.00 86.44 214 PRO A N 1
ATOM 1799 C CA . PRO A 1 214 ? 17.668 -20.308 -7.324 1.00 86.44 214 PRO A CA 1
ATOM 1800 C C . PRO A 1 214 ? 17.630 -20.633 -8.817 1.00 86.44 214 PRO A C 1
ATOM 1802 O O . PRO A 1 214 ? 18.117 -19.845 -9.618 1.00 86.44 214 PRO A O 1
ATOM 1805 N N . ILE A 1 215 ? 16.934 -21.709 -9.203 1.00 88.50 215 ILE A N 1
ATOM 1806 C CA . ILE A 1 215 ? 16.788 -22.139 -10.601 1.00 88.50 215 ILE A CA 1
ATOM 1807 C C . ILE A 1 215 ? 16.058 -21.072 -11.422 1.00 88.50 215 ILE A C 1
ATOM 1809 O O . ILE A 1 215 ? 16.446 -20.770 -12.549 1.00 88.50 215 ILE A O 1
ATOM 1813 N N . TYR A 1 216 ? 15.005 -20.472 -10.858 1.00 85.25 216 TYR A N 1
ATOM 1814 C CA . TYR A 1 216 ? 14.290 -19.387 -11.528 1.00 85.25 216 TYR A CA 1
ATOM 1815 C C . TYR A 1 216 ? 15.196 -18.164 -11.710 1.00 85.25 216 TYR A C 1
ATOM 1817 O O . TYR A 1 216 ? 15.264 -17.604 -12.803 1.00 85.25 216 TYR A O 1
ATOM 1825 N N . THR A 1 217 ? 15.930 -17.778 -10.665 1.00 87.31 217 THR A N 1
ATOM 1826 C CA . THR A 1 217 ? 16.871 -16.651 -10.712 1.00 87.31 217 THR A CA 1
ATOM 1827 C C . THR A 1 217 ? 17.973 -16.878 -11.744 1.00 87.31 217 THR A C 1
ATOM 1829 O O . THR A 1 217 ? 18.219 -16.008 -12.577 1.00 87.31 217 THR A O 1
ATOM 1832 N N . GLU A 1 218 ? 18.606 -18.049 -11.736 1.00 92.81 218 GLU A N 1
ATOM 1833 C CA . GLU A 1 218 ? 19.634 -18.436 -12.705 1.00 92.81 218 GLU A CA 1
ATOM 1834 C C . GLU A 1 218 ? 19.087 -18.435 -14.135 1.00 92.81 218 GLU A C 1
ATOM 1836 O O . GLU A 1 218 ? 19.739 -17.917 -15.045 1.00 92.81 218 GLU A O 1
ATOM 1841 N N . GLY A 1 219 ? 17.868 -18.947 -14.330 1.00 93.56 219 GLY A N 1
ATOM 1842 C CA . GLY A 1 219 ? 17.172 -18.934 -15.613 1.00 93.56 219 GLY A CA 1
ATOM 1843 C C . GLY A 1 219 ? 16.964 -17.519 -16.149 1.00 93.56 219 GLY A C 1
ATOM 1844 O O . GLY A 1 219 ? 17.357 -17.232 -17.279 1.00 93.56 219 GLY A O 1
ATOM 1845 N N . VAL A 1 220 ? 16.429 -16.613 -15.324 1.00 91.69 220 VAL A N 1
ATOM 1846 C CA . VAL A 1 220 ? 16.217 -15.203 -15.695 1.00 91.69 220 VAL A CA 1
ATOM 1847 C C . VAL A 1 220 ? 17.544 -14.498 -15.982 1.00 91.69 220 VAL A C 1
ATOM 1849 O O . VAL A 1 220 ? 17.655 -13.770 -16.967 1.00 91.69 220 VAL A O 1
ATOM 1852 N N . GLN A 1 221 ? 18.577 -14.727 -15.166 1.00 93.69 221 GLN A N 1
ATOM 1853 C CA . GLN A 1 221 ? 19.901 -14.148 -15.398 1.00 93.69 221 GLN A CA 1
ATOM 1854 C C . GLN A 1 221 ? 20.529 -14.638 -16.705 1.00 93.69 221 GLN A C 1
ATOM 1856 O O . GLN A 1 221 ? 21.156 -13.853 -17.417 1.00 93.69 221 GLN A O 1
ATOM 1861 N N . ARG A 1 222 ? 20.378 -15.927 -17.026 1.00 96.44 222 ARG A N 1
ATOM 1862 C CA . ARG A 1 222 ? 20.846 -16.493 -18.293 1.00 96.44 222 ARG A CA 1
ATOM 1863 C C . ARG A 1 222 ? 20.124 -15.848 -19.473 1.00 96.44 222 ARG A C 1
ATOM 1865 O O . ARG A 1 222 ? 20.804 -15.349 -20.361 1.00 96.44 222 ARG A O 1
ATOM 1872 N N . TRP A 1 223 ? 18.794 -15.767 -19.437 1.00 94.69 223 TRP A N 1
ATOM 1873 C CA . TRP A 1 223 ? 18.017 -15.101 -20.487 1.00 94.69 223 TRP A CA 1
ATOM 1874 C C . TRP A 1 223 ? 18.419 -13.637 -20.665 1.00 94.69 223 TRP A C 1
ATOM 1876 O O . TRP A 1 223 ? 18.603 -13.179 -21.787 1.00 94.69 223 TRP A O 1
ATOM 1886 N N . MET A 1 224 ? 18.643 -12.903 -19.571 1.00 93.88 224 MET A N 1
ATOM 1887 C CA . MET A 1 224 ? 19.121 -11.522 -19.659 1.00 93.88 224 MET A CA 1
ATOM 1888 C C . MET A 1 224 ? 20.496 -11.435 -20.339 1.00 93.88 224 MET A C 1
ATOM 1890 O O . MET A 1 224 ? 20.712 -10.560 -21.174 1.00 93.88 224 MET A O 1
ATOM 1894 N N . ARG A 1 225 ? 21.427 -12.346 -20.019 1.00 95.38 225 ARG A N 1
ATOM 1895 C CA . ARG A 1 225 ? 22.743 -12.406 -20.678 1.00 95.38 225 ARG A CA 1
ATOM 1896 C C . ARG A 1 225 ? 22.628 -12.706 -22.172 1.00 95.38 225 ARG A C 1
ATOM 1898 O O . ARG A 1 225 ? 23.342 -12.084 -22.950 1.00 95.38 225 ARG A O 1
ATOM 1905 N N . GLU A 1 226 ? 21.726 -13.599 -22.568 1.00 95.50 226 GLU A N 1
ATOM 1906 C CA . GLU A 1 226 ? 21.447 -13.903 -23.979 1.00 95.50 226 GLU A CA 1
ATOM 1907 C C . GLU A 1 226 ? 20.920 -12.663 -24.721 1.00 95.50 226 GLU A C 1
ATOM 1909 O O . GLU A 1 226 ? 21.456 -12.296 -25.765 1.00 95.50 226 GLU A O 1
ATOM 1914 N N . VAL A 1 227 ? 19.953 -11.944 -24.138 1.00 94.38 227 VAL A N 1
ATOM 1915 C CA . VAL A 1 227 ? 19.404 -10.702 -24.714 1.00 94.38 227 VAL A CA 1
ATOM 1916 C C . VAL A 1 227 ? 20.461 -9.594 -24.812 1.00 94.38 227 VAL A C 1
ATOM 1918 O O . VAL A 1 227 ? 20.470 -8.839 -25.780 1.00 94.38 227 VAL A O 1
ATOM 1921 N N . LEU A 1 228 ? 21.362 -9.480 -23.830 1.00 92.62 228 LEU A N 1
ATOM 1922 C CA . LEU A 1 228 ? 22.460 -8.502 -23.844 1.00 92.62 228 LEU A CA 1
ATOM 1923 C C . LEU A 1 228 ? 23.564 -8.847 -24.858 1.00 92.62 228 LEU A C 1
ATOM 1925 O O . LEU A 1 228 ? 24.259 -7.946 -25.346 1.00 92.62 228 LEU A O 1
ATOM 1929 N N . ALA A 1 229 ? 23.753 -10.135 -25.151 1.00 94.25 229 ALA A N 1
ATOM 1930 C CA . ALA A 1 229 ? 24.695 -10.603 -26.161 1.00 94.25 229 ALA A CA 1
ATOM 1931 C C . ALA A 1 229 ? 24.182 -10.327 -27.585 1.00 94.25 229 ALA A C 1
ATOM 1933 O O . ALA A 1 229 ? 24.981 -10.001 -28.466 1.00 94.25 229 ALA A O 1
ATOM 1934 N N . ASP A 1 230 ? 22.865 -10.385 -27.799 1.00 94.44 230 ASP A N 1
ATOM 1935 C CA . ASP A 1 230 ? 22.235 -10.044 -29.072 1.00 94.44 230 ASP A CA 1
ATOM 1936 C C . ASP A 1 230 ? 22.205 -8.524 -29.313 1.00 94.44 230 ASP A C 1
ATOM 1938 O O . ASP A 1 230 ? 21.368 -7.786 -28.792 1.00 94.44 230 ASP A O 1
ATOM 1942 N N . LYS A 1 231 ? 23.105 -8.041 -30.176 1.00 91.44 231 LYS A N 1
ATOM 1943 C CA . LYS A 1 231 ? 23.186 -6.620 -30.558 1.00 91.44 231 LYS A CA 1
ATOM 1944 C C . LYS A 1 231 ? 21.990 -6.122 -31.372 1.00 91.44 231 LYS A C 1
ATOM 1946 O O . LYS A 1 231 ? 21.808 -4.912 -31.473 1.00 91.44 231 LYS A O 1
ATOM 1951 N N . THR A 1 232 ? 21.182 -7.016 -31.939 1.00 92.50 232 THR A N 1
ATOM 1952 C CA . THR A 1 232 ? 19.959 -6.660 -32.677 1.00 92.50 232 THR A CA 1
ATOM 1953 C C . THR A 1 232 ? 18.740 -6.499 -31.766 1.00 92.50 232 THR A C 1
ATOM 1955 O O . THR A 1 232 ? 17.693 -5.998 -32.205 1.00 92.50 232 THR A O 1
ATOM 1958 N N . SER A 1 233 ? 18.894 -6.877 -30.491 1.00 89.94 233 SER A N 1
ATOM 1959 C CA . SER A 1 233 ? 17.858 -6.788 -29.472 1.00 89.94 233 SER A CA 1
ATOM 1960 C C . SER A 1 233 ? 17.264 -5.375 -29.391 1.00 89.94 233 SER A C 1
ATOM 1962 O O . SER A 1 233 ? 18.003 -4.382 -29.438 1.00 89.94 233 SER A O 1
ATOM 1964 N N . PRO A 1 234 ? 15.932 -5.245 -29.218 1.00 88.00 234 PRO A N 1
ATOM 1965 C CA . PRO A 1 234 ? 15.263 -3.953 -29.096 1.00 88.00 234 PRO A CA 1
ATOM 1966 C C . PRO A 1 234 ? 15.840 -3.040 -28.010 1.00 88.00 234 PRO A C 1
ATOM 1968 O O . PRO A 1 234 ? 15.740 -1.826 -28.144 1.00 88.00 234 PRO A O 1
ATOM 1971 N N . ILE A 1 235 ? 16.486 -3.594 -26.976 1.00 85.81 235 ILE A N 1
ATOM 1972 C CA . ILE A 1 235 ? 17.079 -2.809 -25.880 1.00 85.81 235 ILE A CA 1
ATOM 1973 C C . ILE A 1 235 ? 18.230 -1.899 -26.336 1.00 85.81 235 ILE A C 1
ATOM 1975 O O . ILE A 1 235 ? 18.568 -0.949 -25.636 1.00 85.81 235 ILE A O 1
ATOM 1979 N N . PHE A 1 236 ? 18.837 -2.188 -27.492 1.00 85.62 236 PHE A N 1
ATOM 1980 C CA . PHE A 1 236 ? 19.914 -1.386 -28.076 1.00 85.62 236 PHE A CA 1
ATOM 1981 C C . PHE A 1 236 ? 19.428 -0.445 -29.184 1.00 85.62 236 PHE A C 1
ATOM 1983 O O . PHE A 1 236 ? 20.218 0.343 -29.709 1.00 85.62 236 PHE A O 1
ATOM 1990 N N . ARG A 1 237 ? 18.140 -0.493 -29.549 1.00 82.56 237 ARG A N 1
ATOM 1991 C CA . ARG A 1 237 ? 17.567 0.454 -30.509 1.00 82.56 237 ARG A CA 1
ATOM 1992 C C . ARG A 1 237 ? 17.423 1.800 -29.805 1.00 82.56 237 ARG A C 1
ATOM 1994 O O . ARG A 1 237 ? 16.660 1.920 -28.851 1.00 82.56 237 ARG A O 1
ATOM 2001 N N . LYS A 1 238 ? 18.179 2.806 -30.253 1.00 66.06 238 LYS A N 1
ATOM 2002 C CA . LYS A 1 238 ? 17.959 4.194 -29.828 1.00 66.06 238 LYS A CA 1
ATOM 2003 C C . LYS A 1 238 ? 16.589 4.621 -30.362 1.00 66.06 238 LYS A C 1
ATOM 2005 O O . LYS A 1 238 ? 16.409 4.646 -31.578 1.00 66.06 238 LYS A O 1
ATOM 2010 N N . GLY A 1 239 ? 15.640 4.829 -29.450 1.00 53.47 239 GLY A N 1
ATOM 2011 C CA . GLY A 1 239 ? 14.358 5.476 -29.735 1.00 53.47 239 GLY A CA 1
ATOM 2012 C C . GLY A 1 239 ? 14.516 6.976 -29.907 1.00 53.47 239 GLY A C 1
ATOM 2013 O O . GLY A 1 239 ? 15.523 7.517 -29.390 1.00 53.47 239 GLY A O 1
#